Protein 3CO5 (pdb70)

Sequence (260 aa):
GNSAAIQENREVEAAAKRTSPVFLTGEAGSPFETVARYFHKNGTPWVSPARVEYLIDPELLQKAEGGVLYVGDIAQYSRNIQTGITFIIGKAERCRVRVIASCSYAAGSDSCEEKLAGLFSESVVRIPPLSNSAAIQENREVEAAAKRTSPVFLTGEAGSPFETVARYFHKNGTPWVSPARVEYLIDPELLQKAEGGVLYVGDIAQYSRNIQTGITFIIGKAERCRVRVIASCSYAAGSDSCEEKLAGLFSESVVRIPPL

Foldseek 3Di:
DDDPVVVVVVLLVVVLPDQAEDEAEEAPPPPQVVSVCVNFDPPADDFEDPDLCVLQCQVRLLRRQLGEYEDEACQPPDPNSLVSLLVNSVCNVVSNYGYYYYYHHHPDRDPVCVSVCSSDPDDDDDDDDDD/DDPVVVVVVLVVVVLVDQAEDEAEEAPPDPQVVSVCVNFDPPADDDEDPDLCVLQCQVRLQRRQLGEYEDEECQPPDPRSLVSLLVNRVCNVVSRYYYYYYYHHHPVNNPPVVSVCSSDPDDDDDDDDD

Organism: Neisseria gonorrhoeae (strain ATCC 700825 / FA 1090) (NCBI:txid242231)

CATH classification: 3.40.50.300

Secondary structure (DSSP, 8-state):
---HHHH--HHHHHHHT-SS-EEEEEETT--HHHHHGGG--TTS-EE--SSGGGGT---HHHHTTTSEEEEEE-TT--HHHHHHHHHHHHHHTTTT-EEEEEEEE-TTT--HHHHHHHHSSSEEEEE----/--HHHH--HHHHHHHT-SS-EEEEEETT--HHHHHHTTPPTTS-EE--SSGGGGT---HHHHTTTSEEEEEE-TT--HHHHHHHHHHHHHHTTTT-EEEEEEEE-TTT---HHHHHHHSSSEEEEEPP-

B-factor: mean 47.04, std 9.66, range [30.24, 91.3]

Radius of gyration: 19.2 Å; Cα contacts (8 Å, |Δi|>4): 446; chains: 2; bounding box: 39×46×51 Å

Solvent-accessible surface area: 14730 Å² total

Structure (mmCIF, N/CA/C/O backbone):
data_3CO5
#
_entry.id   3CO5
#
_cell.length_a   67.963
_cell.length_b   67.963
_cell.length_c   64.930
_cell.angle_alpha   90.000
_cell.angle_beta   90.000
_cell.angle_gamma   120.000
#
_symmetry.space_group_name_H-M   'P 32'
#
loop_
_entity.id
_entity.type
_entity.pdbx_description
1 polymer 'Putative two-component system transcriptional response regulator'
2 non-polymer BETA-MERCAPTOETHANOL
3 water water
#
loop_
_atom_site.group_PDB
_atom_site.id
_atom_site.type_symbol
_atom_site.label_atom_id
_atom_site.label_alt_id
_atom_site.label_comp_id
_atom_site.label_asym_id
_atom_site.label_entity_id
_atom_site.label_seq_id
_atom_site.pdbx_PDB_ins_code
_atom_site.Cartn_x
_atom_site.Cartn_y
_atom_site.Cartn_z
_atom_site.occupancy
_atom_site.B_iso_or_equiv
_atom_site.auth_seq_id
_atom_site.auth_comp_id
_atom_site.auth_asym_id
_atom_site.auth_atom_id
_atom_site.pdbx_PDB_model_num
ATOM 1 N N . GLY A 1 8 ? 19.500 -3.929 -23.695 1.00 64.85 137 GLY A N 1
ATOM 2 C CA . GLY A 1 8 ? 19.342 -3.101 -24.924 1.00 65.11 137 GLY A CA 1
ATOM 3 C C . GLY A 1 8 ? 18.916 -1.645 -24.729 1.00 65.22 137 GLY A C 1
ATOM 4 O O . GLY A 1 8 ? 19.698 -0.732 -25.010 1.00 65.31 137 GLY A O 1
ATOM 5 N N . ASN A 1 9 ? 17.703 -1.425 -24.208 1.00 65.29 138 ASN A N 1
ATOM 6 C CA . ASN A 1 9 ? 16.927 -0.202 -24.526 1.00 65.12 138 ASN A CA 1
ATOM 7 C C . ASN A 1 9 ? 16.100 0.522 -23.431 1.00 64.99 138 ASN A C 1
ATOM 8 O O . ASN A 1 9 ? 16.030 1.750 -23.449 1.00 64.92 138 ASN A O 1
ATOM 13 N N . SER A 1 10 ? 15.482 -0.213 -22.502 1.00 64.96 139 SER A N 1
ATOM 14 C CA . SER A 1 10 ? 14.358 0.319 -21.675 1.00 64.91 139 SER A CA 1
ATOM 15 C C . SER A 1 10 ? 14.740 1.356 -20.598 1.00 64.76 139 SER A C 1
ATOM 16 O O . SER A 1 10 ? 15.879 1.821 -20.554 1.00 64.64 139 SER A O 1
ATOM 19 N N . ALA A 1 11 ? 13.764 1.707 -19.750 1.00 64.60 140 ALA A N 1
ATOM 20 C CA . ALA A 1 11 ? 13.918 2.724 -18.695 1.00 64.57 140 ALA A CA 1
ATOM 21 C C . ALA A 1 11 ? 14.669 2.219 -17.462 1.00 64.62 140 ALA A C 1
ATOM 22 O O . ALA A 1 11 ? 15.316 2.992 -16.755 1.00 64.60 140 ALA A O 1
ATOM 24 N N . ALA A 1 12 ? 14.566 0.920 -17.201 1.00 64.68 141 ALA A N 1
ATOM 25 C CA . ALA A 1 12 ? 15.279 0.289 -16.093 1.00 64.37 141 ALA A CA 1
ATOM 26 C C . ALA A 1 12 ? 16.748 0.108 -16.457 1.00 64.34 141 ALA A C 1
ATOM 27 O O . ALA A 1 12 ? 17.624 0.197 -15.587 1.00 64.04 141 ALA A O 1
ATOM 29 N N . ILE A 1 13 ? 16.994 -0.171 -17.743 1.00 64.35 142 ILE A N 1
ATOM 30 C CA . ILE A 1 13 ? 18.338 -0.218 -18.317 1.00 64.41 142 ILE A CA 1
ATOM 31 C C . ILE A 1 13 ? 18.985 1.146 -18.240 1.00 64.48 142 ILE A C 1
ATOM 32 O O . ILE A 1 13 ? 20.092 1.256 -17.759 1.00 65.38 142 ILE A O 1
ATOM 37 N N . GLN A 1 14 ? 18.305 2.177 -18.731 1.00 64.58 143 GLN A N 1
ATOM 38 C CA . GLN A 1 14 ? 18.819 3.555 -18.663 1.00 64.50 143 GLN A CA 1
ATOM 39 C C . GLN A 1 14 ? 19.520 3.821 -17.334 1.00 64.43 143 GLN A C 1
ATOM 40 O O . GLN A 1 14 ? 20.657 4.282 -17.306 1.00 64.72 143 GLN A O 1
ATOM 46 N N . GLU A 1 15 ? 18.839 3.498 -16.239 1.00 64.32 144 GLU A N 1
ATOM 47 C CA . GLU A 1 15 ? 19.389 3.672 -14.895 1.00 63.86 144 GLU A CA 1
ATOM 48 C C . GLU A 1 15 ? 20.613 2.782 -14.755 1.00 63.44 144 GLU A C 1
ATOM 49 O O . GLU A 1 15 ? 21.709 3.271 -14.500 1.00 63.61 144 GLU A O 1
ATOM 63 N N . ASN A 1 17 ? 22.604 1.767 -16.850 1.00 62.15 146 ASN A N 1
ATOM 64 C CA . ASN A 1 17 ? 23.707 2.387 -17.574 1.00 62.00 146 ASN A CA 1
ATOM 65 C C . ASN A 1 17 ? 24.282 3.601 -16.866 1.00 61.73 146 ASN A C 1
ATOM 66 O O . ASN A 1 17 ? 25.466 3.864 -17.011 1.00 61.68 146 ASN A O 1
ATOM 71 N N . ARG A 1 18 ? 23.453 4.333 -16.117 1.00 61.65 147 ARG A N 1
ATOM 72 C CA . ARG A 1 18 ? 23.945 5.383 -15.186 1.00 61.68 147 ARG A CA 1
ATOM 73 C C . ARG A 1 18 ? 24.942 4.799 -14.165 1.00 61.20 147 ARG A C 1
ATOM 74 O O . ARG A 1 18 ? 26.009 5.365 -13.921 1.00 60.81 147 ARG A O 1
ATOM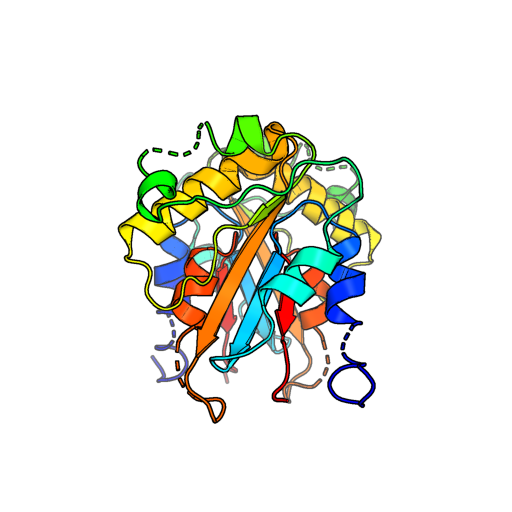 82 N N . GLU A 1 19 ? 24.588 3.631 -13.626 1.00 60.76 148 GLU A N 1
ATOM 83 C CA . GLU A 1 19 ? 25.378 2.935 -12.614 1.00 59.85 148 GLU A CA 1
ATOM 84 C C . GLU A 1 19 ? 26.691 2.410 -13.200 1.00 59.44 148 GLU A C 1
ATOM 85 O O . GLU A 1 19 ? 27.715 2.411 -12.502 1.00 59.48 148 GLU A O 1
ATOM 91 N N . VAL A 1 20 ? 26.635 1.989 -14.478 1.00 58.75 149 VAL A N 1
ATOM 92 C CA . VAL A 1 20 ? 27.797 1.567 -15.261 1.00 58.02 149 VAL A CA 1
ATOM 93 C C . VAL A 1 20 ? 28.761 2.721 -15.539 1.00 57.88 149 VAL A C 1
ATOM 94 O O . VAL A 1 20 ? 29.979 2.524 -15.399 1.00 58.09 149 VAL A O 1
ATOM 98 N N . GLU A 1 21 ? 28.240 3.898 -15.926 1.00 57.71 150 GLU A N 1
ATOM 99 C CA . GLU A 1 21 ? 29.062 5.101 -16.214 1.00 57.38 150 GLU A CA 1
ATOM 100 C C . GLU A 1 21 ? 29.782 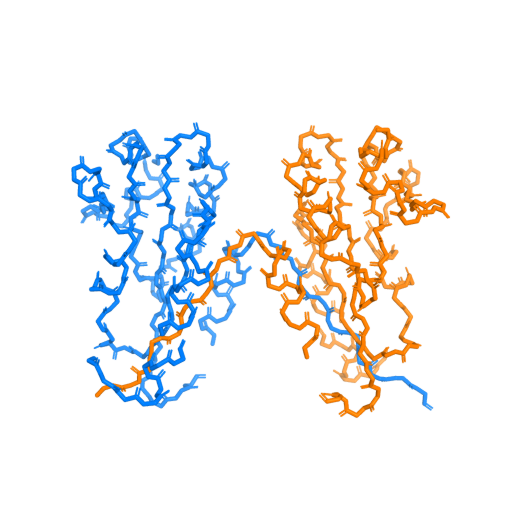5.666 -14.993 1.00 57.05 150 GLU A C 1
ATOM 101 O O . GLU A 1 21 ? 30.927 6.132 -15.094 1.00 57.28 150 GLU A O 1
ATOM 107 N N . ALA A 1 22 ? 29.082 5.687 -13.858 1.00 56.72 151 ALA A N 1
ATOM 108 C CA . ALA A 1 22 ? 29.670 6.120 -12.573 1.00 56.80 151 ALA A CA 1
ATOM 109 C C . ALA A 1 22 ? 30.793 5.172 -12.168 1.00 56.42 151 ALA A C 1
ATOM 110 O O . ALA A 1 22 ? 31.827 5.588 -11.631 1.00 57.33 151 ALA A O 1
ATOM 112 N N . ALA A 1 23 ? 30.590 3.895 -12.461 1.00 56.09 152 ALA A N 1
ATOM 113 C CA . ALA A 1 23 ? 31.562 2.864 -12.155 1.00 55.82 152 ALA A CA 1
ATOM 114 C C . ALA A 1 23 ? 32.751 2.915 -13.122 1.00 55.85 152 ALA A C 1
ATOM 115 O O . ALA A 1 23 ? 33.890 2.723 -12.727 1.00 56.24 152 ALA A O 1
ATOM 117 N N . ALA A 1 24 ? 32.510 3.221 -14.383 1.00 56.14 153 ALA A N 1
ATOM 118 C CA . ALA A 1 24 ? 33.598 3.233 -15.356 1.00 56.37 153 ALA A CA 1
ATOM 119 C C . ALA A 1 24 ? 34.721 4.196 -14.936 1.00 56.74 153 ALA A C 1
ATOM 120 O O . ALA A 1 24 ? 35.883 4.024 -15.326 1.00 56.97 153 ALA A O 1
ATOM 122 N N . LYS A 1 25 ? 34.357 5.193 -14.120 1.00 56.64 154 LYS A N 1
ATOM 123 C CA . LYS A 1 25 ? 35.247 6.290 -13.707 1.00 55.67 154 LYS A CA 1
ATOM 124 C C . LYS A 1 25 ? 36.233 5.923 -12.582 1.00 55.30 154 LYS A C 1
ATOM 125 O O . LYS A 1 25 ? 36.909 6.821 -12.060 1.00 56.34 154 LYS A O 1
ATOM 131 N N . ARG A 1 26 ? 36.335 4.646 -12.216 1.00 53.68 155 ARG A N 1
ATOM 132 C CA . ARG A 1 26 ? 37.051 4.255 -10.996 1.00 52.89 155 ARG A CA 1
ATOM 133 C C . ARG A 1 26 ? 37.962 3.035 -11.179 1.00 51.46 155 ARG A C 1
ATOM 134 O O . ARG A 1 26 ? 37.986 2.429 -12.230 1.00 51.05 155 ARG A O 1
ATOM 142 N N . THR A 1 27 ? 38.752 2.731 -10.148 1.00 50.56 156 THR A N 1
ATOM 143 C CA . THR A 1 27 ? 39.712 1.607 -10.147 1.00 48.99 156 THR A CA 1
ATOM 144 C C . THR A 1 27 ? 39.389 0.579 -9.055 1.00 47.61 156 THR A C 1
ATOM 145 O O . THR A 1 27 ? 40.015 -0.507 -8.958 1.00 47.56 156 THR A O 1
ATOM 149 N N . SER A 1 28 ? 38.410 0.934 -8.226 1.00 45.66 157 SER A N 1
ATOM 150 C CA . SER A 1 28 ? 37.955 0.081 -7.121 1.00 44.39 157 SER A CA 1
ATOM 151 C C . SER A 1 28 ? 37.038 -1.036 -7.677 1.00 41.68 157 SER A C 1
ATOM 152 O O . SER A 1 28 ? 36.619 -0.998 -8.843 1.00 40.69 157 SER A O 1
ATOM 155 N N . PRO A 1 29 ? 36.730 -2.041 -6.854 1.00 39.46 158 PRO A N 1
ATOM 156 C CA . PRO A 1 29 ? 35.859 -3.075 -7.358 1.00 39.16 158 PRO A CA 1
ATOM 157 C C . PRO A 1 29 ? 34.465 -2.618 -7.889 1.00 39.04 158 PRO A C 1
ATOM 158 O O . PRO A 1 29 ? 33.926 -1.603 -7.483 1.00 38.18 158 PRO A O 1
ATOM 162 N N . VAL A 1 30 ? 33.906 -3.428 -8.774 1.00 39.74 159 VAL A N 1
ATOM 163 C CA . VAL A 1 30 ? 32.567 -3.292 -9.281 1.00 39.51 159 VAL A CA 1
ATOM 164 C C . VAL A 1 30 ? 31.824 -4.586 -8.938 1.00 40.03 159 VAL A C 1
ATOM 165 O O . VAL A 1 30 ? 32.342 -5.687 -9.144 1.00 40.40 159 VAL A O 1
ATOM 169 N N . PHE A 1 31 ? 30.599 -4.422 -8.433 1.00 40.18 160 PHE A N 1
ATOM 170 C CA . PHE A 1 31 ? 29.759 -5.483 -7.965 1.00 39.99 160 PHE A CA 1
ATOM 171 C C . PHE A 1 31 ? 28.470 -5.450 -8.764 1.00 40.27 160 PHE A C 1
ATOM 172 O O . PHE A 1 31 ? 27.719 -4.486 -8.752 1.00 40.83 160 PHE A O 1
ATOM 180 N N . LEU A 1 32 ? 28.204 -6.523 -9.485 1.00 41.29 161 LEU A N 1
ATOM 181 C CA . LEU A 1 32 ? 27.012 -6.570 -10.282 1.00 41.23 161 LEU A CA 1
ATOM 182 C C . LEU A 1 32 ? 26.014 -7.402 -9.526 1.00 41.54 161 LEU A C 1
ATOM 183 O O . LEU A 1 32 ? 26.341 -8.454 -9.015 1.00 41.04 161 LEU A O 1
ATOM 188 N N . THR A 1 33 ? 24.795 -6.898 -9.417 1.00 42.32 162 THR A N 1
ATOM 189 C CA . THR A 1 33 ? 23.745 -7.649 -8.747 1.00 43.30 162 THR A CA 1
ATOM 190 C C . THR A 1 33 ? 22.502 -7.728 -9.658 1.00 42.91 162 THR A C 1
ATOM 191 O O . THR A 1 33 ? 22.321 -6.904 -10.550 1.00 42.46 162 THR A O 1
ATOM 195 N N . GLY A 1 34 ? 21.717 -8.790 -9.504 1.00 43.14 163 GLY A N 1
ATOM 196 C CA . GLY A 1 34 ? 20.612 -9.079 -10.405 1.00 42.64 163 GLY A CA 1
ATOM 197 C C . GLY A 1 34 ? 20.111 -10.497 -10.188 1.00 43.10 163 GLY A C 1
ATOM 198 O O . GLY A 1 34 ? 20.745 -11.295 -9.482 1.00 42.83 163 GLY A O 1
ATOM 199 N N . GLU A 1 35 ? 18.978 -10.828 -10.815 1.00 43.29 164 GLU A N 1
ATOM 200 C CA . GLU A 1 35 ? 18.346 -12.129 -10.605 1.00 43.32 164 GLU A CA 1
ATOM 201 C C . GLU A 1 35 ? 19.114 -13.196 -11.308 1.00 43.19 164 GLU A C 1
ATOM 202 O O . GLU A 1 35 ? 19.822 -12.910 -12.283 1.00 43.71 164 GLU A O 1
ATOM 208 N N . ALA A 1 36 ? 18.944 -14.434 -10.845 1.00 42.89 165 ALA A N 1
ATOM 209 C CA . ALA A 1 36 ? 19.537 -15.579 -11.514 1.00 42.80 165 ALA A CA 1
ATOM 210 C C . ALA A 1 36 ? 19.232 -15.494 -12.998 1.00 42.95 165 ALA A C 1
ATOM 211 O O . ALA A 1 36 ? 18.092 -15.242 -13.409 1.00 44.19 165 ALA A O 1
ATOM 213 N N . GLY A 1 37 ? 20.245 -15.699 -13.819 1.00 43.23 166 GLY A N 1
ATOM 214 C CA . GLY A 1 37 ? 20.056 -15.748 -15.271 1.00 42.97 166 GLY A CA 1
ATOM 215 C C . GLY A 1 37 ? 20.211 -14.394 -15.930 1.00 43.13 166 GLY A C 1
ATOM 216 O O . GLY A 1 37 ? 19.879 -14.259 -17.107 1.00 44.23 166 GLY A O 1
ATOM 217 N N . SER A 1 38 ? 20.696 -13.408 -15.167 1.00 42.56 167 SER A N 1
ATOM 218 C CA . SER A 1 38 ? 21.076 -12.093 -15.671 1.00 42.32 167 SER A CA 1
ATOM 219 C C . SER A 1 38 ? 22.347 -12.232 -16.537 1.00 43.68 167 SER A C 1
ATOM 220 O O . SER A 1 38 ? 23.200 -13.098 -16.261 1.00 44.23 167 SER A O 1
ATOM 223 N N . PRO A 1 39 ? 22.495 -11.389 -17.588 1.00 43.40 168 PRO A N 1
ATOM 224 C CA . PRO A 1 39 ? 23.718 -11.436 -18.376 1.00 43.05 168 PRO A CA 1
ATOM 225 C C . PRO A 1 39 ? 24.929 -10.798 -17.670 1.00 43.08 168 PRO A C 1
ATOM 226 O O . PRO A 1 39 ? 25.525 -9.871 -18.204 1.00 41.71 168 PRO A O 1
ATOM 230 N N . PHE A 1 40 ? 25.290 -11.336 -16.495 1.00 43.75 169 PHE A N 1
ATOM 231 C CA . PHE A 1 40 ? 26.355 -10.784 -15.632 1.00 44.27 169 PHE A CA 1
ATOM 232 C C . PHE A 1 40 ? 27.670 -10.518 -16.406 1.00 45.11 169 PHE A C 1
ATOM 233 O O . PHE A 1 40 ? 28.245 -9.458 -16.308 1.00 46.32 169 PHE A O 1
ATOM 241 N N . GLU A 1 41 ? 28.105 -11.482 -17.195 1.00 45.94 170 GLU A N 1
ATOM 242 C CA . GLU A 1 41 ? 29.357 -11.437 -17.957 1.00 45.71 170 GLU A CA 1
ATOM 243 C C . GLU A 1 41 ? 29.381 -10.367 -19.054 1.00 45.15 170 GLU A C 1
ATOM 244 O O . GLU A 1 41 ? 30.410 -9.752 -19.325 1.00 43.79 170 GLU A O 1
ATOM 250 N N . THR A 1 42 ? 28.252 -10.164 -19.731 1.00 44.51 171 THR A N 1
ATOM 251 C CA . THR A 1 42 ? 28.206 -9.146 -20.772 1.00 43.69 171 THR A CA 1
ATOM 252 C C . THR A 1 42 ? 28.291 -7.738 -20.134 1.00 43.13 171 THR A C 1
ATOM 253 O O . THR A 1 42 ? 28.962 -6.849 -20.655 1.00 42.04 171 THR A O 1
ATOM 257 N N . VAL A 1 43 ? 27.665 -7.552 -18.976 1.00 43.04 172 VAL A N 1
ATOM 258 C CA . VAL A 1 43 ? 27.740 -6.291 -18.278 1.00 43.60 172 VAL A CA 1
ATOM 259 C C . VAL A 1 43 ? 29.122 -6.056 -17.651 1.00 43.85 172 VAL A C 1
ATOM 260 O O . VAL A 1 43 ? 29.678 -4.964 -17.753 1.00 45.06 172 VAL A O 1
ATOM 264 N N . ALA A 1 44 ? 29.675 -7.070 -17.004 1.00 43.85 173 ALA A N 1
ATOM 265 C CA . ALA A 1 44 ? 31.043 -7.049 -16.514 1.00 43.61 173 ALA A CA 1
ATOM 266 C C . ALA A 1 44 ? 32.022 -6.643 -17.608 1.00 44.34 173 ALA A C 1
ATOM 267 O O . ALA A 1 44 ? 32.985 -5.890 -17.367 1.00 45.05 173 ALA A O 1
ATOM 269 N N . ARG A 1 45 ? 31.768 -7.114 -18.829 1.00 44.34 174 ARG A N 1
ATOM 270 C CA . ARG A 1 45 ? 32.615 -6.813 -19.969 1.00 44.29 174 ARG A CA 1
ATOM 271 C C . ARG A 1 45 ? 32.547 -5.396 -20.433 1.00 44.88 174 ARG A C 1
ATOM 272 O O . ARG A 1 45 ? 33.437 -4.974 -21.152 1.00 45.76 174 ARG A O 1
ATOM 280 N N . TYR A 1 46 ? 31.583 -4.620 -19.970 1.00 46.37 175 TYR A N 1
ATOM 281 C CA . TYR A 1 46 ? 31.576 -3.172 -20.284 1.00 47.75 175 TYR A CA 1
ATOM 282 C C . TYR A 1 46 ? 32.782 -2.444 -19.719 1.00 47.95 175 TYR A C 1
ATOM 283 O O . TYR A 1 46 ? 33.101 -1.378 -20.195 1.00 48.19 175 TYR A O 1
ATOM 292 N N . PHE A 1 47 ? 33.397 -3.015 -18.683 1.00 48.73 176 PHE A N 1
ATOM 293 C CA . PHE A 1 47 ? 34.620 -2.508 -18.039 1.00 48.57 176 PHE A CA 1
ATOM 294 C C . PHE A 1 47 ? 35.902 -3.061 -18.628 1.00 49.49 176 PHE A C 1
ATOM 295 O O . PHE A 1 47 ? 36.968 -2.693 -18.179 1.00 49.56 176 PHE A O 1
ATOM 303 N N . HIS A 1 48 ? 35.801 -3.924 -19.639 1.00 51.14 177 HIS A N 1
ATOM 304 C CA . HIS A 1 48 ? 36.966 -4.412 -20.331 1.00 52.04 177 HIS A CA 1
ATOM 305 C C . HIS A 1 48 ? 37.419 -3.463 -21.413 1.00 53.66 177 HIS A C 1
ATOM 306 O O . HIS A 1 48 ? 36.680 -3.154 -22.362 1.00 53.89 177 HIS A O 1
ATOM 313 N N . LYS A 1 49 ? 38.671 -3.054 -21.307 1.00 55.09 178 LYS A N 1
ATOM 314 C CA . LYS A 1 49 ? 39.301 -2.283 -22.355 1.00 56.43 178 LYS A CA 1
ATOM 315 C C . LYS A 1 49 ? 40.163 -3.206 -23.211 1.00 55.32 178 LYS A C 1
ATOM 316 O O . LYS A 1 49 ? 41.044 -3.919 -22.718 1.00 55.30 178 LYS A O 1
ATOM 322 N N . ASN A 1 50 ? 39.840 -3.202 -24.497 1.00 54.58 179 ASN A N 1
ATOM 323 C CA . ASN A 1 50 ? 40.619 -3.833 -25.562 1.00 53.80 179 ASN A CA 1
ATOM 324 C C . ASN A 1 50 ? 42.113 -3.963 -25.378 1.00 51.50 179 ASN A C 1
ATOM 325 O O . ASN A 1 50 ? 42.810 -2.991 -25.115 1.00 50.92 179 ASN A O 1
ATOM 330 N N . GLY A 1 51 ? 42.595 -5.179 -25.587 1.00 49.63 180 GLY A N 1
ATOM 331 C CA . GLY A 1 51 ? 44.007 -5.450 -25.477 1.00 47.90 180 GLY A CA 1
ATOM 332 C C . GLY A 1 51 ? 44.504 -5.659 -24.055 1.00 47.13 180 GLY A C 1
ATOM 333 O O . GLY A 1 51 ? 45.637 -6.061 -23.889 1.00 48.09 180 GLY A O 1
ATOM 334 N N . THR A 1 52 ? 43.686 -5.397 -23.027 1.00 45.65 181 THR A N 1
ATOM 335 C CA . THR A 1 52 ? 44.063 -5.723 -21.635 1.00 43.37 181 THR A CA 1
ATOM 336 C C . THR A 1 52 ? 43.560 -7.106 -21.242 1.00 42.62 181 THR A C 1
ATOM 337 O O . THR A 1 52 ? 42.613 -7.652 -21.871 1.00 41.30 181 THR A O 1
ATOM 341 N N . PRO A 1 53 ? 44.200 -7.695 -20.199 1.00 41.89 182 PRO A N 1
ATOM 342 C CA . PRO A 1 53 ? 43.733 -8.980 -19.697 1.00 41.11 182 PRO A CA 1
ATOM 343 C C . PRO A 1 53 ? 42.296 -8.966 -19.200 1.00 40.14 182 PRO A C 1
ATOM 344 O O . PRO A 1 53 ? 41.824 -8.023 -18.566 1.00 38.10 182 PRO A O 1
ATOM 348 N N . TRP A 1 54 ? 41.606 -10.020 -19.569 1.00 40.74 183 TRP A N 1
ATOM 349 C CA . TRP A 1 54 ? 40.322 -10.362 -19.005 1.00 41.53 183 TRP A CA 1
ATOM 350 C C . TRP A 1 54 ? 40.519 -11.738 -18.382 1.00 41.29 183 TRP A C 1
ATOM 351 O O . TRP A 1 54 ? 40.522 -12.722 -19.101 1.00 41.13 183 TRP A O 1
ATOM 362 N N . VAL A 1 55 ? 40.719 -11.801 -17.064 1.00 40.92 184 VAL A N 1
ATOM 363 C CA . VAL A 1 55 ? 41.055 -13.074 -16.408 1.00 40.44 184 VAL A CA 1
ATOM 364 C C . VAL A 1 55 ? 39.922 -13.536 -15.514 1.00 40.01 184 VAL A C 1
ATOM 365 O O . VAL A 1 55 ? 39.293 -12.758 -14.800 1.00 38.79 184 VAL A O 1
ATOM 369 N N . SER A 1 56 ? 39.634 -14.813 -15.601 1.00 40.88 185 SER A N 1
ATOM 370 C CA . SER A 1 56 ? 38.596 -15.425 -14.775 1.00 42.40 185 SER A CA 1
ATOM 371 C C . SER A 1 56 ? 39.103 -16.800 -14.316 1.00 42.81 185 SER A C 1
ATOM 372 O O . SER A 1 56 ? 39.586 -17.589 -15.136 1.00 43.44 185 SER A O 1
ATOM 375 N N . PRO A 1 57 ? 39.032 -17.089 -13.005 1.00 43.48 186 PRO A N 1
ATOM 376 C CA . PRO A 1 57 ? 39.534 -18.367 -12.558 1.00 43.12 186 PRO A CA 1
ATOM 377 C C . PRO A 1 57 ? 38.764 -19.555 -13.201 1.00 43.72 186 PRO A C 1
ATOM 378 O O . PRO A 1 57 ? 37.526 -19.567 -13.159 1.00 43.45 186 PRO A O 1
ATOM 382 N N . ALA A 1 58 ? 39.484 -20.524 -13.796 1.00 43.10 187 ALA A N 1
ATOM 383 C CA . ALA A 1 58 ? 38.821 -21.706 -14.400 1.00 43.16 187 ALA A CA 1
ATOM 384 C C . ALA A 1 58 ? 38.173 -22.548 -13.324 1.00 43.38 187 ALA A C 1
ATOM 385 O O . ALA A 1 58 ? 37.202 -23.251 -13.584 1.00 43.71 187 ALA A O 1
ATOM 387 N N . ARG A 1 59 ? 38.715 -22.448 -12.109 1.00 43.60 188 ARG A N 1
ATOM 388 C CA . ARG A 1 59 ? 38.199 -23.146 -10.922 1.00 43.15 188 ARG A CA 1
ATOM 389 C C . ARG A 1 59 ? 38.004 -22.160 -9.765 1.00 41.99 188 ARG A C 1
ATOM 390 O O . ARG A 1 59 ? 38.849 -21.304 -9.548 1.00 41.96 188 ARG A O 1
ATOM 398 N N . VAL A 1 60 ? 36.910 -22.304 -9.021 1.00 41.14 189 VAL A N 1
ATOM 399 C CA . VAL A 1 60 ? 36.609 -21.406 -7.891 1.00 41.18 189 VAL A CA 1
ATOM 400 C C . VAL A 1 60 ? 37.694 -21.403 -6.811 1.00 40.06 189 VAL A C 1
ATOM 401 O O . VAL A 1 60 ? 38.008 -20.359 -6.268 1.00 39.52 189 VAL A O 1
ATOM 405 N N . GLU A 1 61 ? 38.286 -22.566 -6.550 1.00 40.17 190 GLU A N 1
ATOM 406 C CA . GLU A 1 61 ? 39.305 -22.716 -5.526 1.00 40.51 190 GLU A CA 1
ATOM 407 C C . GLU A 1 61 ? 40.578 -21.967 -5.878 1.00 39.70 190 GLU A C 1
ATOM 408 O O . GLU A 1 61 ? 41.370 -21.706 -5.019 1.00 39.07 190 GLU A O 1
ATOM 414 N N . TYR A 1 62 ? 40.798 -21.638 -7.146 1.00 39.35 191 TYR A N 1
ATOM 415 C CA . TYR A 1 62 ? 41.947 -20.799 -7.500 1.00 38.57 191 TYR A CA 1
ATOM 416 C C . TYR A 1 62 ? 41.962 -19.472 -6.756 1.00 37.26 191 TYR A C 1
ATOM 417 O O . TYR A 1 62 ? 43.005 -18.899 -6.522 1.00 36.12 191 TYR A O 1
ATOM 426 N N . LEU A 1 63 ? 40.790 -19.006 -6.359 1.00 37.66 192 LEU A N 1
ATOM 427 C CA . LEU A 1 63 ? 40.661 -17.741 -5.642 1.00 37.39 192 LEU A CA 1
ATOM 428 C C . LEU A 1 63 ? 41.349 -17.747 -4.276 1.00 37.10 192 LEU A C 1
ATOM 429 O O . LEU A 1 63 ? 41.816 -16.690 -3.816 1.00 37.14 192 LEU A O 1
ATOM 434 N N . ILE A 1 64 ? 41.403 -18.913 -3.616 1.00 36.78 193 ILE A N 1
ATOM 435 C CA . ILE A 1 64 ? 42.152 -19.020 -2.352 1.00 37.37 193 ILE A CA 1
ATOM 436 C C . ILE A 1 64 ? 43.518 -19.641 -2.597 1.00 36.96 193 ILE A C 1
ATOM 437 O O . ILE A 1 64 ? 44.477 -19.301 -1.917 1.00 35.97 193 ILE A O 1
ATOM 442 N N . ASP A 1 65 ? 43.627 -20.493 -3.617 1.00 37.21 194 ASP A N 1
ATOM 443 C CA . ASP A 1 65 ? 44.872 -21.263 -3.859 1.00 37.64 194 ASP A CA 1
ATOM 444 C C . ASP A 1 65 ? 45.980 -20.487 -4.560 1.00 37.65 194 ASP A C 1
ATOM 445 O O . ASP A 1 65 ? 47.146 -20.740 -4.325 1.00 36.40 194 ASP A O 1
ATOM 458 N N . PRO A 1 67 ? 45.930 -16.685 -5.525 1.00 37.47 196 PRO A N 1
ATOM 459 C CA . PRO A 1 67 ? 45.534 -15.281 -5.703 1.00 37.78 196 PRO A CA 1
ATOM 460 C C . PRO A 1 67 ? 46.548 -14.389 -6.412 1.00 37.15 196 PRO A C 1
ATOM 461 O O . PRO A 1 67 ? 46.146 -13.543 -7.189 1.00 37.68 196 PRO A O 1
ATOM 473 N N . GLU A 1 69 ? 48.988 -15.490 -8.573 1.00 39.16 198 GLU A N 1
ATOM 474 C CA . GLU A 1 69 ? 48.986 -15.874 -9.978 1.00 40.95 198 GLU A CA 1
ATOM 475 C C . GLU A 1 69 ? 47.857 -15.223 -10.803 1.00 39.34 198 GLU A C 1
ATOM 476 O O . GLU A 1 69 ? 48.065 -14.803 -11.900 1.00 39.09 198 GLU A O 1
ATOM 482 N N . LEU A 1 70 ? 46.653 -15.210 -10.290 1.00 39.07 199 LEU A N 1
ATOM 483 C CA . LEU A 1 70 ? 45.538 -14.593 -10.992 1.00 39.50 199 LEU A CA 1
ATOM 484 C C . LEU A 1 70 ? 45.720 -13.089 -11.152 1.00 39.68 199 LEU A C 1
ATOM 485 O O . LEU A 1 70 ? 45.344 -12.540 -12.186 1.00 39.91 199 LEU A O 1
ATOM 490 N N . LEU A 1 71 ? 46.248 -12.435 -10.113 1.00 39.85 200 LEU A N 1
ATOM 491 C CA . LEU A 1 71 ? 46.523 -10.982 -10.119 1.00 39.75 200 LEU A CA 1
ATOM 492 C C . LEU A 1 71 ? 47.628 -10.635 -11.152 1.00 39.16 200 LEU A C 1
ATOM 493 O O . LEU A 1 71 ? 47.545 -9.658 -11.866 1.00 38.28 200 LEU A O 1
ATOM 498 N N . GLN A 1 72 ? 48.628 -11.492 -11.241 1.00 39.97 201 GLN A N 1
ATOM 499 C CA . GLN A 1 72 ? 49.698 -11.372 -12.224 1.00 40.93 201 GLN A CA 1
ATOM 500 C C . GLN A 1 72 ? 49.135 -11.479 -13.647 1.00 41.16 201 GLN A C 1
ATOM 501 O O . GLN A 1 72 ? 49.347 -10.562 -14.457 1.00 40.58 201 GLN A O 1
ATOM 507 N N . LYS A 1 73 ? 48.403 -12.568 -13.936 1.00 41.54 202 LYS A N 1
ATOM 508 C CA . LYS A 1 73 ? 47.706 -12.745 -15.228 1.00 42.13 202 LYS A CA 1
ATOM 509 C C . LYS A 1 73 ? 46.849 -11.544 -15.617 1.00 41.33 202 LYS A C 1
ATOM 510 O O . LYS A 1 73 ? 46.830 -11.130 -16.767 1.00 41.27 202 LYS A O 1
ATOM 516 N N . ALA A 1 74 ? 46.157 -10.979 -14.646 1.00 41.38 203 ALA A N 1
ATOM 517 C CA . ALA A 1 74 ? 45.185 -9.930 -14.889 1.00 41.71 203 ALA A CA 1
ATOM 518 C C . ALA A 1 74 ? 45.763 -8.496 -14.955 1.00 42.10 203 ALA A C 1
ATOM 519 O O . ALA A 1 74 ? 44.954 -7.548 -15.102 1.00 41.91 203 ALA A O 1
ATOM 521 N N . GLU A 1 75 ? 47.104 -8.333 -14.829 1.00 42.54 204 GLU A N 1
ATOM 522 C CA . GLU A 1 75 ? 47.759 -6.993 -14.656 1.00 42.69 204 GLU A CA 1
ATOM 523 C C . GLU A 1 75 ? 47.373 -5.989 -15.726 1.00 42.09 204 GLU A C 1
ATOM 524 O O . GLU A 1 75 ? 47.465 -6.287 -16.893 1.00 42.67 204 GLU A O 1
ATOM 530 N N . GLY A 1 76 ? 46.964 -4.796 -15.336 1.00 41.45 205 GLY A N 1
ATOM 531 C CA . GLY A 1 76 ? 46.432 -3.850 -16.293 1.00 41.52 205 GLY A CA 1
ATOM 532 C C . GLY A 1 76 ? 45.035 -4.162 -16.830 1.00 42.27 205 GLY A C 1
ATOM 533 O O . GLY A 1 76 ? 44.479 -3.379 -17.628 1.00 43.56 205 GLY A O 1
ATOM 534 N N . GLY A 1 77 ? 44.438 -5.272 -16.393 1.00 41.89 206 GLY A N 1
ATOM 535 C CA . GLY A 1 77 ? 43.133 -5.694 -16.891 1.00 41.21 206 GLY A CA 1
ATOM 536 C C . GLY A 1 77 ? 42.181 -5.946 -15.744 1.00 40.98 206 GLY A C 1
ATOM 537 O O . GLY A 1 77 ? 42.218 -5.226 -14.719 1.00 40.17 206 GLY A O 1
ATOM 538 N N . VAL A 1 78 ? 41.295 -6.931 -15.943 1.00 39.96 207 VAL A N 1
ATOM 539 C CA . VAL A 1 78 ? 40.304 -7.286 -14.948 1.00 39.28 207 VAL A CA 1
ATOM 540 C C . VAL A 1 78 ? 40.369 -8.737 -14.571 1.00 38.27 207 VAL A C 1
ATOM 541 O O . VAL A 1 78 ? 40.587 -9.628 -15.389 1.00 39.11 207 VAL A O 1
ATOM 545 N N . LEU A 1 79 ? 40.241 -8.948 -13.277 1.00 37.42 208 LEU A N 1
ATOM 546 C CA . LEU A 1 79 ? 39.944 -10.227 -12.731 1.00 37.07 208 LEU A CA 1
ATOM 547 C C . LEU A 1 79 ? 38.454 -10.196 -12.424 1.00 37.61 208 LEU A C 1
ATOM 548 O O . LEU A 1 79 ? 37.985 -9.445 -11.549 1.00 36.64 208 LEU A O 1
ATOM 553 N N . TYR A 1 80 ? 37.716 -10.991 -13.203 1.00 38.74 209 TYR A N 1
ATOM 554 C CA . TYR A 1 80 ? 36.322 -11.278 -12.954 1.00 38.39 209 TYR A CA 1
ATOM 555 C C . TYR A 1 80 ? 36.221 -12.538 -12.100 1.00 38.55 209 TYR A C 1
ATOM 556 O O . TYR A 1 80 ? 36.478 -13.651 -12.576 1.00 39.24 209 TYR A O 1
ATOM 565 N N . VAL A 1 81 ? 35.803 -12.362 -10.839 1.00 38.83 210 VAL A N 1
ATOM 566 C CA . VAL A 1 81 ? 35.780 -13.476 -9.878 1.00 38.22 210 VAL A CA 1
ATOM 567 C C . VAL A 1 81 ? 34.558 -14.355 -9.930 1.00 38.88 210 VAL A C 1
ATOM 568 O O . VAL A 1 81 ? 34.516 -15.390 -9.253 1.00 40.36 210 VAL A O 1
ATOM 572 N N . GLY A 1 82 ? 33.567 -13.979 -10.737 1.00 38.77 211 GLY A N 1
ATOM 573 C CA . GLY A 1 82 ? 32.346 -14.760 -10.831 1.00 37.82 211 GLY A CA 1
ATOM 574 C C . GLY A 1 82 ? 31.219 -14.305 -9.887 1.00 37.97 211 GLY A C 1
ATOM 575 O O . GLY A 1 82 ? 31.293 -13.252 -9.206 1.00 36.31 211 GLY A O 1
ATOM 576 N N . ASP A 1 83 ? 30.199 -15.158 -9.879 1.00 37.51 212 ASP A N 1
ATOM 577 C CA . ASP A 1 83 ? 28.972 -15.008 -9.151 1.00 37.87 212 ASP A CA 1
ATOM 578 C C . ASP A 1 83 ? 29.222 -15.624 -7.810 1.00 38.20 212 ASP A C 1
ATOM 579 O O . ASP A 1 83 ? 29.488 -16.799 -7.697 1.00 37.71 212 ASP A O 1
ATOM 584 N N . ILE A 1 84 ? 29.161 -14.789 -6.779 1.00 40.37 213 ILE A N 1
ATOM 585 C CA . ILE A 1 84 ? 29.424 -15.223 -5.419 1.00 40.87 213 ILE A CA 1
ATOM 586 C C . ILE A 1 84 ? 28.222 -15.848 -4.701 1.00 41.36 213 ILE A C 1
ATOM 587 O O . ILE A 1 84 ? 28.354 -16.200 -3.541 1.00 42.23 213 ILE A O 1
ATOM 592 N N . ALA A 1 85 ? 27.087 -16.043 -5.373 1.00 41.39 214 ALA A N 1
ATOM 593 C CA . ALA A 1 85 ? 25.860 -16.415 -4.657 1.00 41.64 214 ALA A CA 1
ATOM 594 C C . ALA A 1 85 ? 26.029 -17.711 -3.885 1.00 43.01 214 ALA A C 1
ATOM 595 O O . ALA A 1 85 ? 25.500 -17.855 -2.788 1.00 42.89 214 ALA A O 1
ATOM 597 N N . GLN A 1 86 ? 26.761 -18.660 -4.452 1.00 44.67 215 GLN A N 1
ATOM 598 C CA . GLN A 1 86 ? 27.032 -19.917 -3.773 1.00 46.47 215 GLN A CA 1
ATOM 599 C C . GLN A 1 86 ? 28.535 -20.087 -3.522 1.00 45.58 215 GLN A C 1
ATOM 600 O O . GLN A 1 86 ? 29.066 -21.185 -3.646 1.00 46.55 215 GLN A O 1
ATOM 606 N N . TYR A 1 87 ? 29.247 -19.024 -3.185 1.00 44.86 216 TYR A N 1
ATOM 607 C CA . TYR A 1 87 ? 30.622 -19.226 -2.741 1.00 44.39 216 TYR A CA 1
ATOM 608 C C . TYR A 1 87 ? 30.654 -19.338 -1.194 1.00 44.57 216 TYR A C 1
ATOM 609 O O . TYR A 1 87 ? 29.942 -18.601 -0.469 1.00 43.84 216 TYR A O 1
ATOM 618 N N . SER A 1 88 ? 31.484 -20.260 -0.705 1.00 44.69 217 SER A N 1
ATOM 619 C CA . SER A 1 88 ? 31.703 -20.421 0.733 1.00 45.17 217 SER A CA 1
ATOM 620 C C . SER A 1 88 ? 32.382 -19.208 1.353 1.00 45.32 217 SER A C 1
ATOM 621 O O . SER A 1 88 ? 32.973 -18.364 0.664 1.00 45.89 217 SER A O 1
ATOM 624 N N . ARG A 1 89 ? 32.300 -19.144 2.672 1.00 45.82 218 ARG A N 1
ATOM 625 C CA . ARG A 1 89 ? 32.869 -18.056 3.477 1.00 45.85 218 ARG A CA 1
ATOM 626 C C . ARG A 1 89 ? 34.372 -17.859 3.236 1.00 44.85 218 ARG A C 1
ATOM 627 O O . ARG A 1 89 ? 34.876 -16.750 3.226 1.00 45.06 218 ARG A O 1
ATOM 635 N N . ASN A 1 90 ? 35.070 -18.983 3.157 1.00 44.34 219 ASN A N 1
ATOM 636 C CA . ASN A 1 90 ? 36.464 -19.087 2.734 1.00 43.49 219 ASN A CA 1
ATOM 637 C C . ASN A 1 90 ? 36.784 -18.387 1.406 1.00 42.51 219 ASN A C 1
ATOM 638 O O . ASN A 1 90 ? 37.667 -17.545 1.354 1.00 42.04 219 ASN A O 1
ATOM 643 N N . ILE A 1 91 ? 36.070 -18.753 0.348 1.00 41.10 220 ILE A N 1
ATOM 644 C CA . ILE A 1 91 ? 36.264 -18.137 -0.960 1.00 41.27 220 ILE A CA 1
ATOM 645 C C . ILE A 1 91 ? 35.990 -16.667 -0.833 1.00 40.22 220 ILE A C 1
ATOM 646 O O . ILE A 1 91 ? 36.808 -15.878 -1.255 1.00 40.39 220 ILE A O 1
ATOM 651 N N . GLN A 1 92 ? 34.864 -16.296 -0.222 1.00 39.82 221 GLN A N 1
ATOM 652 C CA . GLN A 1 92 ? 34.548 -14.873 -0.026 1.00 39.89 221 GLN A CA 1
ATOM 653 C C . GLN A 1 92 ? 35.696 -14.082 0.624 1.00 39.15 221 GLN A C 1
ATOM 654 O O . GLN A 1 92 ? 36.022 -12.972 0.172 1.00 38.58 221 GLN A O 1
ATOM 660 N N . THR A 1 93 ? 36.275 -14.652 1.690 1.00 38.02 222 THR A N 1
ATOM 661 C CA . THR A 1 93 ? 37.511 -14.120 2.340 1.00 37.40 222 THR A CA 1
ATOM 662 C C . THR A 1 93 ? 38.743 -14.132 1.390 1.00 36.06 222 THR A C 1
ATOM 663 O O . THR A 1 93 ? 39.611 -13.283 1.500 1.00 35.76 222 THR A O 1
ATOM 667 N N . GLY A 1 94 ? 38.818 -15.099 0.469 1.00 35.32 223 GLY A N 1
ATOM 668 C CA . GLY A 1 94 ? 39.841 -15.099 -0.575 1.00 34.78 223 GLY A CA 1
ATOM 669 C C . GLY A 1 94 ? 39.710 -13.872 -1.477 1.00 33.53 223 GLY A C 1
ATOM 670 O O . GLY A 1 94 ? 40.706 -13.203 -1.777 1.00 32.31 223 GLY A O 1
ATOM 671 N N . ILE A 1 95 ? 38.479 -13.576 -1.888 1.00 33.68 224 ILE A N 1
ATOM 672 C CA . ILE A 1 95 ? 38.161 -12.391 -2.732 1.00 34.36 224 ILE A CA 1
ATOM 673 C C . ILE A 1 95 ? 38.555 -11.084 -2.020 1.00 34.81 224 ILE A C 1
ATOM 674 O O . ILE A 1 95 ? 39.244 -10.217 -2.580 1.00 35.08 224 ILE A O 1
ATOM 679 N N . THR A 1 96 ? 38.180 -10.971 -0.753 1.00 34.37 225 THR A N 1
ATOM 680 C CA . THR A 1 96 ? 38.664 -9.871 0.068 1.00 34.36 225 THR A CA 1
ATOM 681 C C . THR A 1 96 ? 40.187 -9.693 0.091 1.00 33.74 225 THR A C 1
ATOM 682 O O . THR A 1 96 ? 40.652 -8.590 0.076 1.00 33.87 225 THR A O 1
ATOM 686 N N . PHE A 1 97 ? 40.955 -10.783 0.203 1.00 33.45 226 PHE A N 1
ATOM 687 C CA . PHE A 1 97 ? 42.430 -10.722 0.108 1.00 33.22 226 PHE A CA 1
ATOM 688 C C . PHE A 1 97 ? 42.875 -10.216 -1.263 1.00 32.50 226 PHE A C 1
ATOM 689 O O . PHE A 1 97 ? 43.760 -9.410 -1.377 1.00 34.26 226 PHE A O 1
ATOM 697 N N . ILE A 1 98 ? 42.211 -10.664 -2.303 1.00 32.89 227 ILE A N 1
ATOM 698 C CA . ILE A 1 98 ? 42.505 -10.261 -3.658 1.00 32.60 227 ILE A CA 1
ATOM 699 C C . ILE A 1 98 ? 42.154 -8.803 -3.860 1.00 33.39 227 ILE A C 1
ATOM 700 O O . ILE A 1 98 ? 42.931 -8.068 -4.457 1.00 33.93 227 ILE A O 1
ATOM 705 N N . ILE A 1 99 ? 40.976 -8.385 -3.377 1.00 33.53 228 ILE A N 1
ATOM 706 C CA . ILE A 1 99 ? 40.536 -6.980 -3.454 1.00 33.25 228 ILE A CA 1
ATOM 707 C C . ILE A 1 99 ? 41.605 -6.065 -2.854 1.00 34.02 228 ILE A C 1
ATOM 708 O O . ILE A 1 99 ? 42.033 -5.108 -3.512 1.00 34.35 228 ILE A O 1
ATOM 713 N N . GLY A 1 100 ? 42.059 -6.374 -1.650 1.00 33.64 229 GLY A N 1
ATOM 714 C CA . GLY A 1 100 ? 43.106 -5.589 -0.986 1.00 33.62 229 GLY A CA 1
ATOM 715 C C . GLY A 1 100 ? 44.484 -5.455 -1.656 1.00 33.89 229 GLY A C 1
ATOM 716 O O . GLY A 1 100 ? 45.282 -4.593 -1.249 1.00 32.74 229 GLY A O 1
ATOM 717 N N . LYS A 1 101 ? 44.764 -6.287 -2.658 1.00 34.27 230 LYS A N 1
ATOM 718 C CA . LYS A 1 101 ? 46.023 -6.247 -3.418 1.00 35.72 230 LYS A CA 1
ATOM 719 C C . LYS A 1 101 ? 45.840 -5.792 -4.864 1.00 35.95 230 LYS A C 1
ATOM 720 O O . LYS A 1 101 ? 46.783 -5.428 -5.511 1.00 36.72 230 LYS A O 1
ATOM 726 N N . ALA A 1 102 ? 44.627 -5.792 -5.369 1.00 37.81 231 ALA A N 1
ATOM 727 C CA . ALA A 1 102 ? 44.397 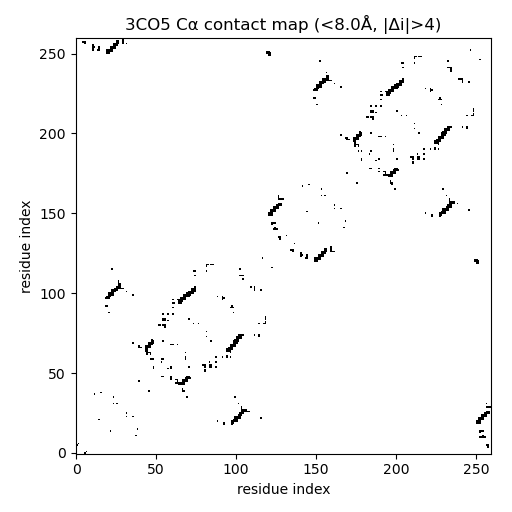-5.592 -6.804 1.00 39.13 231 ALA A CA 1
ATOM 728 C C . ALA A 1 102 ? 44.895 -4.228 -7.323 1.00 40.38 231 ALA A C 1
ATOM 729 O O . ALA A 1 102 ? 45.495 -4.130 -8.396 1.00 39.25 231 ALA A O 1
ATOM 731 N N . GLU A 1 103 ? 44.640 -3.178 -6.545 1.00 43.02 232 GLU A N 1
ATOM 732 C CA . GLU A 1 103 ? 45.065 -1.832 -6.901 1.00 44.26 232 GLU A CA 1
ATOM 733 C C . GLU A 1 103 ? 46.559 -1.776 -7.190 1.00 45.05 232 GLU A C 1
ATOM 734 O O . GLU A 1 103 ? 46.967 -1.344 -8.260 1.00 45.13 232 GLU A O 1
ATOM 740 N N . ARG A 1 104 ? 47.375 -2.242 -6.254 1.00 45.86 233 ARG A N 1
ATOM 741 C CA . ARG A 1 104 ? 48.821 -2.161 -6.408 1.00 46.79 233 ARG A CA 1
ATOM 742 C C . ARG A 1 104 ? 49.323 -2.988 -7.578 1.00 46.95 233 ARG A C 1
ATOM 743 O O . ARG A 1 104 ? 50.379 -2.702 -8.134 1.00 48.28 233 ARG A O 1
ATOM 751 N N . CYS A 1 105 ? 48.582 -4.025 -7.926 1.00 47.25 234 CYS A N 1
ATOM 752 C CA . CYS A 1 105 ? 48.847 -4.871 -9.104 1.00 47.32 234 CYS A CA 1
ATOM 753 C C . CYS A 1 105 ? 48.193 -4.419 -10.392 1.00 47.40 234 CYS A C 1
ATOM 754 O O . CYS A 1 105 ? 48.261 -5.130 -11.391 1.00 48.91 234 CYS A O 1
ATOM 757 N N . ARG A 1 106 ? 47.538 -3.264 -10.351 1.00 47.47 235 ARG A N 1
ATOM 758 C CA . ARG A 1 106 ? 46.849 -2.643 -11.516 1.00 47.45 235 ARG A CA 1
ATOM 759 C C . ARG A 1 106 ? 45.830 -3.552 -12.184 1.00 46.90 235 ARG A C 1
ATOM 760 O O . ARG A 1 106 ? 45.776 -3.672 -13.402 1.00 47.11 235 ARG A O 1
ATOM 768 N N . VAL A 1 107 ? 45.032 -4.190 -11.325 1.00 46.39 236 VAL A N 1
ATOM 769 C CA . VAL A 1 107 ? 43.999 -5.154 -11.693 1.00 45.06 236 VAL A CA 1
ATOM 770 C C . VAL A 1 107 ? 42.744 -4.531 -11.159 1.00 43.74 236 VAL A C 1
ATOM 771 O O . VAL A 1 107 ? 42.772 -3.909 -10.104 1.00 43.31 236 VAL A O 1
ATOM 775 N N . ARG A 1 108 ? 41.664 -4.633 -11.910 1.00 42.48 237 ARG A N 1
ATOM 776 C CA . ARG A 1 108 ? 40.369 -4.177 -11.436 1.00 40.88 237 ARG A CA 1
ATOM 777 C C . ARG A 1 108 ? 39.516 -5.386 -11.134 1.00 39.47 237 ARG A C 1
ATOM 778 O O . ARG A 1 108 ? 39.383 -6.243 -11.985 1.00 39.29 237 ARG A O 1
ATOM 786 N N . VAL A 1 109 ? 38.965 -5.466 -9.927 1.00 38.92 238 VAL A N 1
ATOM 787 C CA . VAL A 1 109 ? 38.182 -6.629 -9.495 1.00 38.45 238 VAL A CA 1
ATOM 788 C C . VAL A 1 109 ? 36.716 -6.413 -9.785 1.00 38.38 238 VAL A C 1
ATOM 789 O O . VAL A 1 109 ? 36.176 -5.386 -9.451 1.00 37.07 238 VAL A O 1
ATOM 793 N N . ILE A 1 110 ? 36.100 -7.396 -10.454 1.00 38.61 239 ILE A N 1
ATOM 794 C CA . ILE A 1 110 ? 34.677 -7.429 -10.668 1.00 38.71 239 ILE A CA 1
ATOM 795 C C . ILE A 1 110 ? 34.091 -8.740 -10.101 1.00 39.74 239 ILE A C 1
ATOM 796 O O . ILE A 1 110 ? 34.620 -9.831 -10.343 1.00 39.67 239 ILE A O 1
ATOM 801 N N . ALA A 1 111 ? 32.993 -8.595 -9.340 1.00 40.12 240 ALA A N 1
ATOM 802 C CA . ALA A 1 111 ? 32.195 -9.696 -8.801 1.00 39.68 240 ALA A CA 1
ATOM 803 C C . ALA A 1 111 ? 30.719 -9.539 -9.154 1.00 40.06 240 ALA A C 1
ATOM 804 O O . ALA A 1 111 ? 30.220 -8.424 -9.309 1.00 39.75 240 ALA A O 1
ATOM 806 N N . SER A 1 112 ? 30.010 -10.668 -9.203 1.00 40.19 241 SER A N 1
ATOM 807 C CA . SER A 1 112 ? 28.552 -10.701 -9.318 1.00 40.07 241 SER A CA 1
ATOM 808 C C . SER A 1 112 ? 27.942 -11.394 -8.140 1.00 39.90 241 SER A C 1
ATOM 809 O O . SER A 1 112 ? 28.567 -12.211 -7.472 1.00 38.74 241 SER A O 1
ATOM 812 N N . CYS A 1 113 ? 26.669 -11.095 -7.936 1.00 41.76 242 CYS A N 1
ATOM 813 C CA . CYS A 1 113 ? 25.826 -11.828 -7.004 1.00 41.82 242 CYS A CA 1
ATOM 814 C C . CYS A 1 113 ? 24.423 -11.926 -7.571 1.00 42.34 242 CYS A C 1
ATOM 815 O O . CYS A 1 113 ? 23.783 -10.911 -7.852 1.00 43.17 242 CYS A O 1
ATOM 818 N N . SER A 1 114 ? 23.959 -13.161 -7.726 1.00 42.59 243 SER A N 1
ATOM 819 C CA . SER A 1 114 ? 22.676 -13.442 -8.283 1.00 42.66 243 SER A CA 1
ATOM 820 C C . SER A 1 114 ? 21.749 -13.878 -7.148 1.00 43.39 243 SER A C 1
ATOM 821 O O . SER A 1 114 ? 22.206 -14.316 -6.093 1.00 43.41 243 SER A O 1
ATOM 824 N N . TYR A 1 115 ? 20.447 -13.702 -7.348 1.00 44.07 244 TYR A N 1
ATOM 825 C CA . TYR A 1 115 ? 19.429 -14.061 -6.358 1.00 44.04 244 TYR A CA 1
ATOM 826 C C . TYR A 1 115 ? 18.246 -14.623 -7.123 1.00 44.25 244 TYR A C 1
ATOM 827 O O . TYR A 1 115 ? 18.086 -14.358 -8.314 1.00 44.42 244 TYR A O 1
ATOM 836 N N . ALA A 1 116 ? 17.426 -15.393 -6.418 1.00 44.20 245 ALA A N 1
ATOM 837 C CA . ALA A 1 116 ? 16.211 -15.995 -6.950 1.00 44.02 245 ALA A CA 1
ATOM 838 C C . ALA A 1 116 ? 15.275 -14.947 -7.578 1.00 43.83 245 ALA A C 1
ATOM 839 O O . ALA A 1 116 ? 15.092 -13.875 -7.001 1.00 44.61 245 ALA A O 1
ATOM 841 N N . ALA A 1 117 ? 14.695 -15.250 -8.737 1.00 43.82 246 ALA A N 1
ATOM 842 C CA . ALA A 1 117 ? 13.695 -14.376 -9.375 1.00 44.02 246 ALA A CA 1
ATOM 843 C C . ALA A 1 117 ? 12.523 -14.027 -8.453 1.00 44.26 246 ALA A C 1
ATOM 844 O O . ALA A 1 117 ? 12.122 -14.805 -7.580 1.00 43.93 246 ALA A O 1
ATOM 846 N N . GLY A 1 118 ? 11.934 -12.874 -8.737 1.00 44.79 247 GLY A N 1
ATOM 847 C CA . GLY A 1 118 ? 11.247 -12.066 -7.747 1.00 45.16 247 GLY A CA 1
ATOM 848 C C . GLY A 1 118 ? 12.284 -10.997 -7.534 1.00 45.67 247 GLY A C 1
ATOM 849 O O . GLY A 1 118 ? 12.994 -10.640 -8.476 1.00 45.94 247 GLY A O 1
ATOM 850 N N . SER A 1 119 ? 12.391 -10.494 -6.312 1.00 46.19 248 SER A N 1
ATOM 851 C CA . SER A 1 119 ? 13.536 -9.671 -5.906 1.00 46.42 248 SER A CA 1
ATOM 852 C C . SER A 1 119 ? 13.811 -10.003 -4.448 1.00 46.58 248 SER A C 1
ATOM 853 O O . SER A 1 119 ? 13.888 -9.117 -3.591 1.00 46.89 248 SER A O 1
ATOM 856 N N . ASP A 1 120 ? 13.956 -11.293 -4.174 1.00 46.67 249 ASP A N 1
ATOM 857 C CA . ASP A 1 120 ? 13.833 -11.799 -2.808 1.00 46.76 249 ASP A CA 1
ATOM 858 C C . ASP A 1 120 ? 15.098 -11.578 -1.952 1.00 47.03 249 ASP A C 1
ATOM 859 O O . ASP A 1 120 ? 15.131 -10.724 -1.050 1.00 46.83 249 ASP A O 1
ATOM 864 N N . SER A 1 123 ? 19.614 -11.175 0.630 1.00 52.68 252 SER A N 1
ATOM 865 C CA . SER A 1 123 ? 20.804 -11.681 1.329 1.00 53.23 252 SER A CA 1
ATOM 866 C C . SER A 1 123 ? 21.910 -12.158 0.325 1.00 53.91 252 SER A C 1
ATOM 867 O O . SER A 1 123 ? 22.795 -12.976 0.620 1.00 53.86 252 SER A O 1
ATOM 870 N N . CYS A 1 124 ? 21.839 -11.595 -0.873 1.00 53.70 253 CYS A N 1
ATOM 871 C CA . CYS A 1 124 ? 23.035 -11.141 -1.549 1.00 53.68 253 CYS A CA 1
ATOM 872 C C . CYS A 1 124 ? 23.731 -10.124 -0.682 1.00 52.93 253 CYS A C 1
ATOM 873 O O . CYS A 1 124 ? 24.941 -10.016 -0.707 1.00 52.38 253 CYS A O 1
ATOM 876 N N . GLU A 1 125 ? 22.932 -9.346 0.040 1.00 52.59 254 GLU A N 1
ATOM 877 C CA . GLU A 1 125 ? 23.419 -8.196 0.781 1.00 52.55 254 GLU A CA 1
ATOM 878 C C . GLU A 1 125 ? 24.429 -8.517 1.870 1.00 51.74 254 GLU A C 1
ATOM 879 O O . GLU A 1 125 ? 25.304 -7.705 2.119 1.00 50.37 254 GLU A O 1
ATOM 885 N N . GLU A 1 126 ? 24.318 -9.691 2.497 1.00 51.66 255 GLU A N 1
ATOM 886 C CA . GLU A 1 126 ? 25.315 -10.126 3.481 1.00 52.37 255 GLU A CA 1
ATOM 887 C C . GLU A 1 126 ? 26.641 -10.534 2.852 1.00 51.95 255 GLU A C 1
ATOM 888 O O . GLU A 1 126 ? 27.692 -10.210 3.375 1.00 52.40 255 GLU A O 1
ATOM 894 N N . LYS A 1 127 ? 26.604 -11.276 1.755 1.00 51.79 256 LYS A N 1
ATOM 895 C CA . LYS A 1 127 ? 27.826 -11.545 0.991 1.00 51.84 256 LYS A CA 1
ATOM 896 C C . LYS A 1 127 ? 28.526 -10.263 0.514 1.00 51.43 256 LYS A C 1
ATOM 897 O O . LYS A 1 127 ? 29.710 -10.080 0.770 1.00 51.44 256 LYS A O 1
ATOM 903 N N . LEU A 1 128 ? 27.774 -9.372 -0.126 1.00 51.32 257 LEU A N 1
ATOM 904 C CA . LEU A 1 128 ? 28.320 -8.166 -0.712 1.00 51.52 257 LEU A CA 1
ATOM 905 C C . LEU A 1 128 ? 28.891 -7.241 0.329 1.00 51.72 257 LEU A C 1
ATOM 906 O O . LEU A 1 128 ? 30.020 -6.741 0.179 1.00 52.50 257 LEU A O 1
ATOM 911 N N . ALA A 1 129 ? 28.103 -6.967 1.363 1.00 50.97 258 ALA A N 1
ATOM 912 C CA . ALA A 1 129 ? 28.564 -6.144 2.473 1.00 50.15 258 ALA A CA 1
ATOM 913 C C . ALA A 1 129 ? 29.841 -6.748 3.109 1.00 50.10 258 ALA A C 1
ATOM 914 O O . ALA A 1 129 ? 30.652 -6.034 3.694 1.00 50.56 258 ALA A O 1
ATOM 916 N N . GLY A 1 130 ? 30.012 -8.060 3.015 1.00 49.51 259 GLY A N 1
ATOM 917 C CA . GLY A 1 130 ? 31.224 -8.680 3.504 1.00 48.77 259 GLY A CA 1
ATOM 918 C C . GLY A 1 130 ? 32.424 -8.395 2.618 1.00 47.86 259 GLY A C 1
ATOM 919 O O . GLY A 1 130 ? 33.550 -8.338 3.089 1.00 48.80 259 GLY A O 1
ATOM 920 N N . LEU A 1 131 ? 32.189 -8.190 1.338 1.00 46.74 260 LEU A N 1
ATOM 921 C CA . LEU A 1 131 ? 33.266 -7.880 0.389 1.00 45.51 260 LEU A CA 1
ATOM 922 C C . LEU A 1 131 ? 33.425 -6.384 0.188 1.00 44.92 260 LEU A C 1
ATOM 923 O O . LEU A 1 131 ? 34.393 -5.965 -0.436 1.00 43.47 260 LEU A O 1
ATOM 928 N N . PHE A 1 132 ? 32.437 -5.600 0.644 1.00 44.87 261 PHE A N 1
ATOM 929 C CA . PHE A 1 132 ? 32.514 -4.127 0.635 1.00 45.25 261 PHE A CA 1
ATOM 930 C C . PHE A 1 132 ? 33.634 -3.652 1.536 1.00 45.30 261 PHE A C 1
ATOM 931 O O . PHE A 1 132 ? 33.949 -4.294 2.525 1.00 45.42 261 PHE A O 1
ATOM 939 N N . SER A 1 133 ? 34.273 -2.554 1.153 1.00 44.97 262 SER A N 1
ATOM 940 C CA . SER A 1 133 ? 35.448 -2.080 1.848 1.00 44.90 262 SER A CA 1
ATOM 941 C C . SER A 1 133 ? 35.086 -0.943 2.854 1.00 43.92 262 SER A C 1
ATOM 942 O O . SER A 1 133 ? 35.857 -0.034 3.051 1.00 43.39 262 SER A O 1
ATOM 945 N N . GLU A 1 134 ? 33.911 -1.020 3.463 1.00 44.16 263 GLU A N 1
ATOM 946 C CA . GLU A 1 134 ? 33.488 -0.151 4.576 1.00 44.40 263 GLU A CA 1
ATOM 947 C C . GLU A 1 134 ? 32.271 -0.751 5.210 1.00 44.60 263 GLU A C 1
ATOM 948 O O . GLU A 1 134 ? 31.723 -1.737 4.697 1.00 45.58 263 GLU A O 1
ATOM 954 N N . SER A 1 135 ? 31.829 -0.125 6.299 1.00 45.10 264 SER A N 1
ATOM 955 C CA . SER A 1 135 ? 30.640 -0.510 7.066 1.00 44.93 264 SER A CA 1
ATOM 956 C C . SER A 1 135 ? 29.743 0.706 7.239 1.00 45.19 264 SER A C 1
ATOM 957 O O . SER A 1 135 ? 30.229 1.812 7.469 1.00 44.00 264 SER A O 1
ATOM 960 N N . VAL A 1 136 ? 28.439 0.454 7.130 1.00 45.40 265 VAL A N 1
ATOM 961 C CA . VAL A 1 136 ? 27.392 1.409 7.331 1.00 46.25 265 VAL A CA 1
ATOM 962 C C . VAL A 1 136 ? 26.554 1.028 8.574 1.00 46.84 265 VAL A C 1
ATOM 963 O O . VAL A 1 136 ? 26.117 -0.110 8.707 1.00 46.35 265 VAL A O 1
ATOM 967 N N . VAL A 1 137 ? 26.379 1.987 9.491 1.00 47.51 266 VAL A N 1
ATOM 968 C CA . VAL A 1 137 ? 25.515 1.833 10.651 1.00 47.71 266 VAL A CA 1
ATOM 969 C C . VAL A 1 137 ? 24.477 2.937 10.541 1.00 48.57 266 VAL A C 1
ATOM 970 O O . VAL A 1 137 ? 24.833 4.116 10.384 1.00 49.92 266 VAL A O 1
ATOM 974 N N . ARG A 1 138 ? 23.202 2.576 10.633 1.00 49.09 267 ARG A N 1
ATOM 975 C CA . ARG A 1 138 ? 22.105 3.527 10.499 1.00 48.80 267 ARG A CA 1
ATOM 976 C C . ARG A 1 138 ? 21.542 3.862 11.877 1.00 48.15 267 ARG A C 1
ATOM 977 O O . ARG A 1 138 ? 21.136 2.972 12.622 1.00 48.21 267 ARG A O 1
ATOM 985 N N . ILE A 1 139 ? 21.518 5.147 12.213 1.00 47.16 268 ILE A N 1
ATOM 986 C CA . ILE A 1 139 ? 20.990 5.600 13.505 1.00 46.92 268 ILE A CA 1
ATOM 987 C C . ILE A 1 139 ? 19.496 5.915 13.372 1.00 46.29 268 ILE A C 1
ATOM 988 O O . ILE A 1 139 ? 19.094 6.857 12.661 1.00 45.52 268 ILE A O 1
ATOM 993 N N . PRO A 1 140 ? 18.654 5.124 14.065 1.00 46.00 269 PRO A N 1
ATOM 994 C CA . PRO A 1 140 ? 17.233 5.413 13.989 1.00 45.86 269 PRO A CA 1
ATOM 995 C C . PRO A 1 140 ? 16.833 6.709 14.740 1.00 45.93 269 PRO A C 1
ATOM 996 O O . PRO A 1 140 ? 17.614 7.217 15.579 1.00 45.24 269 PRO A O 1
ATOM 1000 N N . PRO A 1 141 ? 15.640 7.250 14.408 1.00 45.41 270 PRO A N 1
ATOM 1001 C CA . PRO A 1 141 ? 15.109 8.441 15.031 1.00 45.22 270 PRO A CA 1
ATOM 1002 C C . PRO A 1 141 ? 14.910 8.211 16.510 1.00 45.40 270 PRO A C 1
ATOM 1003 O O . PRO A 1 141 ? 14.580 7.107 16.934 1.00 45.24 270 PRO A O 1
ATOM 1007 N N . LEU A 1 142 ? 15.113 9.267 17.279 1.00 45.67 271 LEU A N 1
ATOM 1008 C CA . LEU A 1 142 ? 14.989 9.231 18.717 1.00 45.46 271 LEU A CA 1
ATOM 1009 C C . LEU A 1 142 ? 14.065 10.358 19.126 1.00 45.76 271 LEU A C 1
ATOM 1010 O O . LEU A 1 142 ? 13.846 11.287 18.339 1.00 45.50 271 LEU A O 1
ATOM 1015 N N . SER A 1 143 ? 13.538 10.257 20.351 1.00 46.11 272 SER A N 1
ATOM 1016 C CA . SER A 1 143 ? 12.764 11.315 21.016 1.00 46.48 272 SER A CA 1
ATOM 1017 C C . SER A 1 143 ? 11.340 10.838 21.303 1.00 46.97 272 SER A C 1
ATOM 1018 O O . SER A 1 143 ? 10.615 11.432 22.106 1.00 47.00 272 SER A O 1
ATOM 1022 N N . ASN B 1 9 ? 17.984 0.405 23.720 1.00 76.26 138 ASN B N 1
ATOM 1023 C CA . ASN B 1 9 ? 16.833 -0.401 24.258 1.00 76.17 138 ASN B CA 1
ATOM 1024 C C . ASN B 1 9 ? 15.791 -0.866 23.213 1.00 76.13 138 ASN B C 1
ATOM 1025 O O . ASN B 1 9 ? 15.355 -2.022 23.260 1.00 76.26 138 ASN B O 1
ATOM 1030 N N . SER B 1 10 ? 15.408 0.015 22.282 1.00 76.03 139 SER B N 1
ATOM 1031 C CA . SER B 1 10 ? 14.334 -0.262 21.296 1.00 76.10 139 SER B CA 1
ATOM 1032 C C . SER B 1 10 ? 14.652 -1.445 20.363 1.00 76.07 139 SER B C 1
ATOM 1033 O O . SER B 1 10 ? 15.741 -2.020 20.438 1.00 76.09 139 SER B O 1
ATOM 1036 N N . ALA B 1 11 ? 13.694 -1.803 19.501 1.00 75.80 140 ALA B N 1
ATOM 1037 C CA . ALA B 1 11 ? 13.901 -2.829 18.470 1.00 75.70 140 ALA B CA 1
ATOM 1038 C C . ALA B 1 11 ? 14.684 -2.269 17.295 1.00 75.98 140 ALA B C 1
ATOM 1039 O O . ALA B 1 11 ? 15.312 -3.021 16.548 1.00 76.74 140 ALA B O 1
ATOM 1041 N N . ALA B 1 12 ? 14.638 -0.947 17.131 1.00 75.74 141 ALA B N 1
ATOM 1042 C CA . ALA B 1 12 ? 15.381 -0.249 16.078 1.00 74.95 141 ALA B CA 1
ATOM 1043 C C . ALA B 1 12 ? 16.816 -0.046 16.527 1.00 74.74 141 ALA B C 1
ATOM 1044 O O . ALA B 1 12 ? 17.748 -0.073 15.708 1.00 74.47 141 ALA B O 1
ATOM 1046 N N . ILE B 1 13 ? 16.965 0.174 17.837 1.00 74.39 142 ILE B N 1
ATOM 1047 C CA . ILE B 1 13 ? 18.262 0.333 18.502 1.00 74.11 142 ILE B CA 1
ATOM 1048 C C . ILE B 1 13 ? 18.997 -1.002 18.512 1.00 73.59 142 ILE B C 1
ATOM 1049 O O . ILE B 1 13 ? 20.208 -1.032 18.379 1.00 73.77 142 ILE B O 1
ATOM 1054 N N . GLN B 1 14 ? 18.248 -2.093 18.698 1.00 73.56 143 GLN B N 1
ATOM 1055 C CA . GLN B 1 14 ? 18.770 -3.474 18.623 1.00 73.11 143 GLN B CA 1
ATOM 1056 C C . GLN B 1 14 ? 19.482 -3.730 17.291 1.00 72.69 143 GLN B C 1
ATOM 1057 O O . GLN B 1 14 ? 20.651 -4.107 17.261 1.00 72.50 143 GLN B O 1
ATOM 1063 N N . GLU B 1 15 ? 18.758 -3.500 16.199 1.00 72.42 144 GLU B N 1
ATOM 1064 C CA . GLU B 1 15 ? 19.275 -3.705 14.845 1.00 71.75 144 GLU B CA 1
ATOM 1065 C C . GLU B 1 15 ? 20.501 -2.847 14.600 1.00 71.11 144 GLU B C 1
ATOM 1066 O O . GLU B 1 15 ? 21.514 -3.354 14.117 1.00 71.30 144 GLU B O 1
ATOM 1080 N N . ASN B 1 17 ? 22.586 -1.676 16.870 1.00 68.41 146 ASN B N 1
ATOM 1081 C CA . ASN B 1 17 ? 23.671 -2.271 17.646 1.00 68.34 146 ASN B CA 1
ATOM 1082 C C . ASN B 1 17 ? 24.254 -3.520 16.984 1.00 68.23 146 ASN B C 1
ATOM 1083 O O . ASN B 1 17 ? 25.408 -3.867 17.240 1.00 68.44 146 ASN B O 1
ATOM 1088 N N . ARG B 1 18 ? 23.474 -4.179 16.125 1.00 67.85 147 ARG B N 1
ATOM 1089 C CA . ARG B 1 18 ? 23.988 -5.292 15.308 1.00 67.94 147 ARG B CA 1
ATOM 1090 C C . ARG B 1 18 ? 24.962 -4.792 14.245 1.00 67.53 147 ARG B C 1
ATOM 1091 O O . ARG B 1 18 ? 26.013 -5.384 14.025 1.00 67.10 147 ARG B O 1
ATOM 1099 N N . GLU B 1 19 ? 24.584 -3.683 13.606 1.00 67.65 148 GLU B N 1
ATOM 1100 C CA . GLU B 1 19 ? 25.413 -2.977 12.613 1.00 67.34 148 GLU B CA 1
ATOM 1101 C C . GLU B 1 19 ? 26.743 -2.453 13.193 1.00 66.87 148 GLU B C 1
ATOM 1102 O O . GLU B 1 19 ? 27.775 -2.540 12.510 1.00 67.17 148 GLU B O 1
ATOM 1108 N N . VAL B 1 20 ? 26.721 -1.946 14.436 1.00 66.19 149 VAL B N 1
ATOM 1109 C CA . VAL B 1 20 ? 27.964 -1.552 15.110 1.00 65.82 149 VAL B CA 1
ATOM 1110 C C . VAL B 1 20 ? 28.835 -2.733 15.556 1.00 65.53 149 VAL B C 1
ATOM 1111 O O . VAL B 1 20 ? 30.062 -2.587 15.572 1.00 66.03 149 VAL B O 1
ATOM 1115 N N . GLU B 1 21 ? 28.244 -3.892 15.871 1.00 64.84 150 GLU B N 1
ATOM 1116 C CA . GLU B 1 21 ? 29.042 -5.101 16.184 1.00 64.28 150 GLU B CA 1
ATOM 1117 C C . GLU B 1 21 ? 29.777 -5.651 14.957 1.00 63.49 150 GLU B C 1
ATOM 1118 O O . GLU B 1 21 ? 30.937 -6.073 15.057 1.00 63.38 150 GLU B O 1
ATOM 1124 N N . ALA B 1 22 ? 29.073 -5.672 13.819 1.00 62.52 151 ALA B N 1
ATOM 1125 C CA . ALA B 1 22 ? 29.638 -6.048 12.509 1.00 61.67 151 ALA B CA 1
ATOM 1126 C C . ALA B 1 22 ? 30.751 -5.101 12.102 1.00 60.81 151 ALA B C 1
ATOM 1127 O O . ALA B 1 22 ? 31.758 -5.515 11.533 1.00 60.76 151 ALA B O 1
ATOM 1129 N N . ALA B 1 23 ? 30.553 -3.818 12.396 1.00 60.57 152 ALA B N 1
ATOM 1130 C CA . ALA B 1 23 ? 31.562 -2.789 12.148 1.00 60.27 152 ALA B CA 1
ATOM 1131 C C . ALA B 1 23 ? 32.776 -2.954 13.090 1.00 60.01 152 ALA B C 1
ATOM 1132 O O . ALA B 1 23 ? 33.910 -2.928 12.652 1.00 60.38 152 ALA B O 1
ATOM 1134 N N . ALA B 1 24 ? 32.533 -3.195 14.366 1.00 59.97 153 ALA B N 1
ATOM 1135 C CA . ALA B 1 24 ? 33.612 -3.329 15.354 1.00 59.82 153 ALA B CA 1
ATOM 1136 C C . ALA B 1 24 ? 34.737 -4.268 14.901 1.00 59.83 153 ALA B C 1
ATOM 1137 O O . ALA B 1 24 ? 35.917 -4.081 15.250 1.00 60.22 153 ALA B O 1
ATOM 1139 N N . LYS B 1 25 ? 34.364 -5.251 14.082 1.00 59.56 154 LYS B N 1
ATOM 1140 C CA . LYS B 1 25 ? 35.240 -6.348 13.674 1.00 58.47 154 LYS B CA 1
ATOM 1141 C C . LYS B 1 25 ? 36.240 -5.987 12.579 1.00 58.11 154 LYS B C 1
ATOM 1142 O O . LYS B 1 25 ? 37.037 -6.866 12.185 1.00 59.10 154 LYS B O 1
ATOM 1148 N N . ARG B 1 26 ? 36.224 -4.736 12.097 1.00 56.45 155 ARG B N 1
ATOM 1149 C CA . ARG B 1 26 ? 37.014 -4.350 10.912 1.00 55.49 155 ARG B CA 1
ATOM 1150 C C . ARG B 1 26 ? 37.958 -3.124 11.124 1.00 54.29 155 ARG B C 1
ATOM 1151 O O . ARG B 1 26 ? 38.065 -2.577 12.219 1.00 54.32 155 ARG B O 1
ATOM 1159 N N . THR B 1 27 ? 38.670 -2.741 10.063 1.00 52.64 156 THR B N 1
ATOM 1160 C CA . THR B 1 27 ? 39.622 -1.625 10.095 1.00 50.95 156 THR B CA 1
ATOM 1161 C C . THR B 1 27 ? 39.327 -0.619 8.982 1.00 49.56 156 THR B C 1
ATOM 1162 O O . THR B 1 27 ? 39.988 0.445 8.854 1.00 48.96 156 THR B O 1
ATOM 1166 N N . SER B 1 28 ? 38.319 -0.947 8.173 1.00 47.86 157 SER B N 1
ATOM 1167 C CA . SER B 1 28 ? 37.904 -0.078 7.057 1.00 46.75 157 SER B CA 1
ATOM 1168 C C . SER B 1 28 ? 37.042 1.058 7.620 1.00 45.40 157 SER B C 1
ATOM 1169 O O . SER B 1 28 ? 36.688 1.029 8.795 1.00 44.93 157 SER B O 1
ATOM 1172 N N . PRO B 1 29 ? 36.707 2.067 6.794 1.00 44.00 158 PRO B N 1
ATOM 1173 C CA . PRO B 1 29 ? 35.813 3.087 7.320 1.00 43.81 158 PRO B CA 1
ATOM 1174 C C . PRO B 1 29 ? 34.418 2.621 7.792 1.00 43.24 158 PRO B C 1
ATOM 1175 O O . PRO B 1 29 ? 33.862 1.652 7.306 1.00 42.79 158 PRO B O 1
ATOM 1179 N N . VAL B 1 30 ? 33.883 3.369 8.742 1.00 43.51 159 VAL B N 1
ATOM 1180 C CA . VAL B 1 30 ? 32.539 3.254 9.209 1.00 43.28 159 VAL B CA 1
ATOM 1181 C C . VAL B 1 30 ? 31.823 4.541 8.803 1.00 43.43 159 VAL B C 1
ATOM 1182 O O . VAL B 1 30 ? 32.317 5.632 9.037 1.00 43.53 159 VAL B O 1
ATOM 1186 N N . PHE B 1 31 ? 30.648 4.375 8.203 1.00 43.66 160 PHE B N 1
ATOM 1187 C CA . PHE B 1 31 ? 29.787 5.446 7.799 1.00 43.26 160 PHE B CA 1
ATOM 1188 C C . PHE B 1 31 ? 28.474 5.405 8.620 1.00 43.19 160 PHE B C 1
ATOM 1189 O O . PHE B 1 31 ? 27.717 4.450 8.604 1.00 43.33 160 PHE B O 1
ATOM 1197 N N . LEU B 1 32 ? 28.226 6.477 9.353 1.00 43.37 161 LEU B N 1
ATOM 1198 C CA . LEU B 1 32 ? 27.075 6.573 10.189 1.00 43.15 161 LEU B CA 1
ATOM 1199 C C . LEU B 1 32 ? 26.086 7.426 9.433 1.00 42.71 161 LEU B C 1
ATOM 1200 O O . LEU B 1 32 ? 26.456 8.453 8.883 1.00 41.61 161 LEU B O 1
ATOM 1205 N N . THR B 1 33 ? 24.834 6.967 9.357 1.00 42.52 162 THR B N 1
ATOM 1206 C CA . THR B 1 33 ? 23.791 7.718 8.668 1.00 42.47 162 THR B CA 1
ATOM 1207 C C . THR B 1 33 ? 22.561 7.774 9.607 1.00 41.93 162 THR B C 1
ATOM 1208 O O . THR B 1 33 ? 22.357 6.885 10.424 1.00 41.14 162 THR B O 1
ATOM 1212 N N . GLY B 1 34 ? 21.801 8.863 9.542 1.00 41.63 163 GLY B N 1
ATOM 1213 C CA . GLY B 1 34 ? 20.658 9.058 10.414 1.00 41.35 163 GLY B CA 1
ATOM 1214 C C . GLY B 1 34 ? 20.095 10.441 10.178 1.00 41.47 163 GLY B C 1
ATOM 1215 O O . GLY B 1 34 ? 20.667 11.211 9.396 1.00 41.27 163 GLY B O 1
ATOM 1216 N N . GLU B 1 35 ? 18.998 10.777 10.858 1.00 41.07 164 GLU B N 1
ATOM 1217 C CA . GLU B 1 35 ? 18.361 12.078 10.638 1.00 41.38 164 GLU B CA 1
ATOM 1218 C C . GLU B 1 35 ? 19.136 13.204 11.292 1.00 40.85 164 GLU B C 1
ATOM 1219 O O . GLU B 1 35 ? 19.855 12.988 12.278 1.00 40.59 164 GLU B O 1
ATOM 1225 N N . ALA B 1 36 ? 18.983 14.403 10.736 1.00 40.29 165 ALA B N 1
ATOM 1226 C CA . ALA B 1 36 ? 19.555 15.593 11.328 1.00 40.11 165 ALA B CA 1
ATOM 1227 C C . ALA B 1 36 ? 19.220 15.541 12.785 1.00 40.37 165 ALA B C 1
ATOM 1228 O O . ALA B 1 36 ? 18.061 15.307 13.143 1.00 41.74 165 ALA B O 1
ATOM 1230 N N . GLY B 1 37 ? 20.218 15.747 13.638 1.00 40.60 166 GLY B N 1
ATOM 1231 C CA . GLY B 1 37 ? 20.004 15.811 15.077 1.00 40.33 166 GLY B CA 1
ATOM 1232 C C . GLY B 1 37 ? 20.249 14.495 15.764 1.00 40.61 166 GLY B C 1
ATOM 1233 O O . GLY B 1 37 ? 20.051 14.400 16.980 1.00 41.65 166 GLY B O 1
ATOM 1234 N N . SER B 1 38 ? 20.701 13.491 14.998 1.00 40.61 167 SER B N 1
ATOM 1235 C CA . SER B 1 38 ? 21.103 12.196 15.535 1.00 40.37 167 SER B CA 1
ATOM 1236 C C . SER B 1 38 ? 22.356 12.327 16.407 1.00 41.21 167 SER B C 1
ATOM 1237 O O . SER B 1 38 ? 23.179 13.235 16.199 1.00 41.19 167 SER B O 1
ATOM 1240 N N . PRO B 1 39 ? 22.508 11.426 17.404 1.00 41.35 168 PRO B N 1
ATOM 1241 C CA . PRO B 1 39 ? 23.724 11.399 18.233 1.00 41.36 168 PRO B CA 1
ATOM 1242 C C . PRO B 1 39 ? 24.945 10.792 17.536 1.00 41.48 168 PRO B C 1
ATOM 1243 O O . PRO B 1 39 ? 25.499 9.814 18.022 1.00 39.45 168 PRO B O 1
ATOM 1247 N N . PHE B 1 40 ? 25.355 11.412 16.420 1.00 42.61 169 PHE B N 1
ATOM 1248 C CA . PHE B 1 40 ? 26.419 10.886 15.549 1.00 43.65 169 PHE B CA 1
ATOM 1249 C C . PHE B 1 40 ? 27.748 10.654 16.318 1.00 44.80 169 PHE B C 1
ATOM 1250 O O . PHE B 1 40 ? 28.360 9.582 16.211 1.00 46.23 169 PHE B O 1
ATOM 1258 N N . GLU B 1 41 ? 28.159 11.627 17.123 1.00 45.39 170 GLU B N 1
ATOM 1259 C 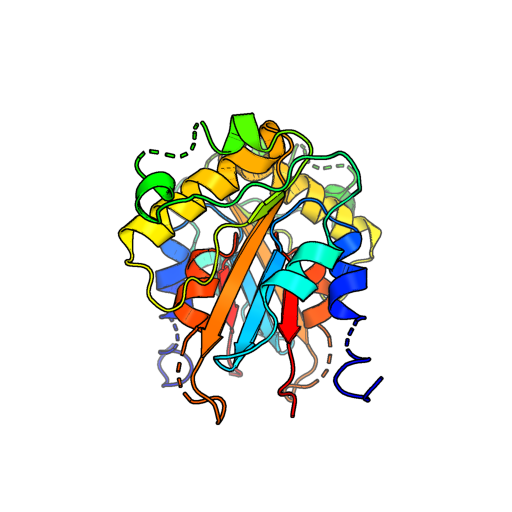CA . GLU B 1 41 ? 29.404 11.547 17.902 1.00 45.26 170 GLU B CA 1
ATOM 1260 C C . GLU B 1 41 ? 29.408 10.405 18.927 1.00 45.05 170 GLU B C 1
ATOM 1261 O O . GLU B 1 41 ? 30.403 9.688 19.044 1.00 44.41 170 GLU B O 1
ATOM 1267 N N . THR B 1 42 ? 28.316 10.228 19.679 1.00 44.24 171 THR B N 1
ATOM 1268 C CA . THR B 1 42 ? 28.266 9.143 20.679 1.00 43.62 171 THR B CA 1
ATOM 1269 C C . THR B 1 42 ? 28.304 7.743 20.031 1.00 43.59 171 THR B C 1
ATOM 1270 O O . THR B 1 42 ? 28.966 6.830 20.534 1.00 43.44 171 THR B O 1
ATOM 1274 N N . VAL B 1 43 ? 27.643 7.564 18.891 1.00 43.49 172 VAL B N 1
ATOM 1275 C CA . VAL B 1 43 ? 27.755 6.306 18.182 1.00 43.51 172 VAL B CA 1
ATOM 1276 C C . VAL B 1 43 ? 29.142 6.121 17.567 1.00 43.43 172 VAL B C 1
ATOM 1277 O O . VAL B 1 43 ? 29.671 5.032 17.583 1.00 45.04 172 VAL B O 1
ATOM 1281 N N . ALA B 1 44 ? 29.737 7.169 17.025 1.00 43.08 173 ALA B N 1
ATOM 1282 C CA . ALA B 1 44 ? 31.070 7.082 16.456 1.00 42.49 173 ALA B CA 1
ATOM 1283 C C . ALA B 1 44 ? 32.046 6.617 17.522 1.00 42.70 173 ALA B C 1
ATOM 1284 O O . ALA B 1 44 ? 32.920 5.792 17.259 1.00 42.17 173 ALA B O 1
ATOM 1286 N N . ARG B 1 45 ? 31.843 7.111 18.749 1.00 43.17 174 ARG B N 1
ATOM 1287 C CA . ARG B 1 45 ? 32.683 6.807 19.898 1.00 43.45 174 ARG B CA 1
ATOM 1288 C C . ARG B 1 45 ? 32.618 5.395 20.374 1.00 43.58 174 ARG B C 1
ATOM 1289 O O . ARG B 1 45 ? 33.534 4.959 21.068 1.00 44.03 174 ARG B O 1
ATOM 1297 N N . TYR B 1 46 ? 31.611 4.637 19.965 1.00 45.10 175 TYR B N 1
ATOM 1298 C CA . TYR B 1 46 ? 31.593 3.179 20.249 1.00 46.02 175 TYR B CA 1
ATOM 1299 C C . TYR B 1 46 ? 32.812 2.460 19.686 1.00 46.74 175 TYR B C 1
ATOM 1300 O O . TYR B 1 46 ? 33.146 1.388 20.140 1.00 46.75 175 TYR B O 1
ATOM 1309 N N . PHE B 1 47 ? 33.439 3.055 18.678 1.00 48.07 176 PHE B N 1
ATOM 1310 C CA . PHE B 1 47 ? 34.647 2.528 18.014 1.00 48.25 176 PHE B CA 1
ATOM 1311 C C . PHE B 1 47 ? 35.951 3.012 18.627 1.00 49.68 176 PHE B C 1
ATOM 1312 O O . PHE B 1 47 ? 37.017 2.498 18.311 1.00 49.61 176 PHE B O 1
ATOM 1320 N N . HIS B 1 48 ? 35.871 3.983 19.519 1.00 51.49 177 HIS B N 1
ATOM 1321 C CA . HIS B 1 48 ? 37.047 4.408 20.235 1.00 52.99 177 HIS B CA 1
ATOM 1322 C C . HIS B 1 48 ? 37.495 3.395 21.292 1.00 53.56 177 HIS B C 1
ATOM 1323 O O . HIS B 1 48 ? 36.695 2.957 22.115 1.00 53.89 177 HIS B O 1
ATOM 1330 N N . LYS B 1 49 ? 38.779 3.047 21.270 1.00 54.65 178 LYS B N 1
ATOM 1331 C CA . LYS B 1 49 ? 39.413 2.304 22.358 1.00 55.48 178 LYS B CA 1
ATOM 1332 C C . LYS B 1 49 ? 40.167 3.271 23.226 1.00 54.85 178 LYS B C 1
ATOM 1333 O O . LYS B 1 49 ? 40.892 4.126 22.730 1.00 54.63 178 LYS B O 1
ATOM 1339 N N . ASN B 1 50 ? 40.003 3.090 24.528 1.00 54.57 179 ASN B N 1
ATOM 1340 C CA . ASN B 1 50 ? 40.666 3.883 25.558 1.00 54.03 179 ASN B CA 1
ATOM 1341 C C . ASN B 1 50 ? 42.151 4.071 25.353 1.00 52.26 179 ASN B C 1
ATOM 1342 O O . ASN B 1 50 ? 42.866 3.123 25.032 1.00 51.54 179 ASN B O 1
ATOM 1347 N N . GLY B 1 51 ? 42.588 5.314 25.565 1.00 50.56 180 GLY B N 1
ATOM 1348 C CA . GLY B 1 51 ? 43.986 5.671 25.453 1.00 48.83 180 GLY B CA 1
ATOM 1349 C C . GLY B 1 51 ? 44.554 5.606 24.046 1.00 48.02 180 GLY B C 1
ATOM 1350 O O . GLY B 1 51 ? 45.771 5.538 23.880 1.00 48.60 180 GLY B O 1
ATOM 1351 N N . THR B 1 52 ? 43.689 5.583 23.033 1.00 46.73 181 THR B N 1
ATOM 1352 C CA . THR B 1 52 ? 44.120 5.761 21.637 1.00 45.16 181 THR B CA 1
ATOM 1353 C C . THR B 1 52 ? 43.581 7.105 21.168 1.00 44.37 181 THR B C 1
ATOM 1354 O O . THR B 1 52 ? 42.616 7.650 21.784 1.00 43.14 181 THR B O 1
ATOM 1358 N N . PRO B 1 53 ? 44.213 7.664 20.102 1.00 43.28 182 PRO B N 1
ATOM 1359 C CA . PRO B 1 53 ? 43.753 8.946 19.570 1.00 42.60 182 PRO B CA 1
ATOM 1360 C C . PRO B 1 53 ? 42.296 8.973 19.107 1.00 41.34 182 PRO B C 1
ATOM 1361 O O . PRO B 1 53 ? 41.765 7.996 18.587 1.00 40.44 182 PRO B O 1
ATOM 1365 N N . TRP B 1 54 ? 41.656 10.094 19.405 1.00 41.09 183 TRP B N 1
ATOM 1366 C CA . TRP B 1 54 ? 40.360 10.464 18.867 1.00 41.22 183 TRP B CA 1
ATOM 1367 C C . TRP B 1 54 ? 40.549 11.842 18.242 1.00 40.72 183 TRP B C 1
ATOM 1368 O O . TRP B 1 54 ? 40.597 12.814 18.949 1.00 41.07 183 TRP B O 1
ATOM 1379 N N . VAL B 1 55 ? 40.677 11.917 16.927 1.00 40.45 184 VAL B N 1
ATOM 1380 C CA . VAL B 1 55 ? 41.020 13.173 16.253 1.00 39.86 184 VAL B CA 1
ATOM 1381 C C . VAL B 1 55 ? 39.851 13.583 15.378 1.00 39.87 184 VAL B C 1
ATOM 1382 O O . VAL B 1 55 ? 39.231 12.770 14.668 1.00 39.06 184 VAL B O 1
ATOM 1386 N N . SER B 1 56 ? 39.508 14.847 15.502 1.00 40.38 185 SER B N 1
ATOM 1387 C CA . SER B 1 56 ? 38.523 15.456 14.675 1.00 41.36 185 SER B CA 1
ATOM 1388 C C . SER B 1 56 ? 39.061 16.819 14.262 1.00 41.67 185 SER B C 1
ATOM 1389 O O . SER B 1 56 ? 39.520 17.583 15.101 1.00 41.09 185 SER B O 1
ATOM 1392 N N . PRO B 1 57 ? 39.058 17.109 12.948 1.00 42.85 186 PRO B N 1
ATOM 1393 C CA . PRO B 1 57 ? 39.590 18.375 12.513 1.00 43.04 186 PRO B CA 1
ATOM 1394 C C . PRO B 1 57 ? 38.829 19.593 13.128 1.00 43.44 186 PRO B C 1
ATOM 1395 O O . PRO B 1 57 ? 37.600 19.677 13.030 1.00 43.00 186 PRO B O 1
ATOM 1399 N N . ALA B 1 58 ? 39.580 20.505 13.764 1.00 43.17 187 ALA B N 1
ATOM 1400 C CA . ALA B 1 58 ? 39.028 21.748 14.323 1.00 43.21 187 ALA B CA 1
ATOM 1401 C C . ALA B 1 58 ? 38.294 22.573 13.273 1.00 43.30 187 ALA B C 1
ATOM 1402 O O . ALA B 1 58 ? 37.382 23.313 13.602 1.00 43.80 187 ALA B O 1
ATOM 1404 N N . ARG B 1 59 ? 38.683 22.406 12.009 1.00 43.54 188 ARG B N 1
ATOM 1405 C CA . ARG B 1 59 ? 38.117 23.130 10.873 1.00 42.94 188 ARG B CA 1
ATOM 1406 C C . ARG B 1 59 ? 37.993 22.194 9.692 1.00 41.61 188 ARG B C 1
ATOM 1407 O O . ARG B 1 59 ? 38.868 21.357 9.495 1.00 41.34 188 ARG B O 1
ATOM 1415 N N . VAL B 1 60 ? 36.941 22.362 8.886 1.00 40.50 189 VAL B N 1
ATOM 1416 C CA . VAL B 1 60 ? 36.664 21.460 7.748 1.00 40.59 189 VAL B CA 1
ATOM 1417 C C . VAL B 1 60 ? 37.750 21.455 6.657 1.00 39.62 189 VAL B C 1
ATOM 1418 O O . VAL B 1 60 ? 38.046 20.421 6.076 1.00 39.33 189 VAL B O 1
ATOM 1422 N N . GLU B 1 61 ? 38.333 22.616 6.398 1.00 39.89 190 GLU B N 1
ATOM 1423 C CA . GLU B 1 61 ? 39.382 22.801 5.382 1.00 40.02 190 GLU B CA 1
ATOM 1424 C C . GLU B 1 61 ? 40.618 21.993 5.694 1.00 39.22 190 GLU B C 1
ATOM 1425 O O . GLU B 1 61 ? 41.367 21.670 4.801 1.00 38.86 190 GLU B O 1
ATOM 1431 N N . TYR B 1 62 ? 40.855 21.701 6.972 1.00 38.89 191 TYR B N 1
ATOM 1432 C CA . TYR B 1 62 ? 41.952 20.811 7.366 1.00 38.44 191 TYR B CA 1
ATOM 1433 C C . TYR B 1 62 ? 41.901 19.476 6.655 1.00 37.64 191 TYR B C 1
ATOM 1434 O O . TYR B 1 62 ? 42.939 18.870 6.440 1.00 37.27 191 TYR B O 1
ATOM 1443 N N . LEU B 1 63 ? 40.707 19.035 6.253 1.00 37.94 192 LEU B N 1
ATOM 1444 C CA . LEU B 1 63 ? 40.572 17.756 5.536 1.00 38.15 192 LEU B CA 1
ATOM 1445 C C . LEU B 1 63 ? 41.265 17.775 4.170 1.00 38.31 192 LEU B C 1
ATOM 1446 O O . LEU B 1 63 ? 41.728 16.731 3.694 1.00 38.33 192 LEU B O 1
ATOM 1451 N N . ILE B 1 64 ? 41.360 18.955 3.542 1.00 38.27 193 ILE B N 1
ATOM 1452 C CA . ILE B 1 64 ? 42.124 19.042 2.305 1.00 38.57 193 ILE B CA 1
ATOM 1453 C C . ILE B 1 64 ? 43.488 19.688 2.520 1.00 38.11 193 ILE B C 1
ATOM 1454 O O . ILE B 1 64 ? 44.409 19.358 1.802 1.00 37.79 193 ILE B O 1
ATOM 1459 N N . ASP B 1 65 ? 43.645 20.558 3.521 1.00 37.94 194 ASP B N 1
ATOM 1460 C CA . ASP B 1 65 ? 44.933 21.292 3.730 1.00 37.71 194 ASP B CA 1
ATOM 1461 C C . ASP B 1 65 ? 45.988 20.534 4.470 1.00 37.31 194 ASP B C 1
ATOM 1462 O O . ASP B 1 65 ? 47.158 20.810 4.292 1.00 36.53 194 ASP B O 1
ATOM 1475 N N . PRO B 1 67 ? 45.879 16.732 5.497 1.00 37.73 196 PRO B N 1
ATOM 1476 C CA . PRO B 1 67 ? 45.462 15.345 5.652 1.00 37.86 196 PRO B CA 1
ATOM 1477 C C . PRO B 1 67 ? 46.455 14.418 6.335 1.00 37.60 196 PRO B C 1
ATOM 1478 O O . PRO B 1 67 ? 46.051 13.508 7.082 1.00 37.82 196 PRO B O 1
ATOM 1490 N N . GLU B 1 69 ? 48.998 15.537 8.445 1.00 39.06 198 GLU B N 1
ATOM 1491 C CA . GLU B 1 69 ? 49.037 15.908 9.872 1.00 39.94 198 GLU B CA 1
ATOM 1492 C C . GLU B 1 69 ? 47.896 15.234 10.705 1.00 38.60 198 GLU B C 1
ATOM 1493 O O . GLU B 1 69 ? 48.102 14.823 11.823 1.00 37.72 198 GLU B O 1
ATOM 1499 N N . LEU B 1 70 ? 46.702 15.158 10.157 1.00 38.36 199 LEU B N 1
ATOM 1500 C CA . LEU B 1 70 ? 45.583 14.530 10.843 1.00 38.91 199 LEU B CA 1
ATOM 1501 C C . LEU B 1 70 ? 45.767 13.023 10.951 1.00 39.12 199 LEU B C 1
ATOM 1502 O O . LEU B 1 70 ? 45.354 12.428 11.938 1.00 39.93 199 LEU B O 1
ATOM 1507 N N . LEU B 1 71 ? 46.331 12.393 9.923 1.00 39.49 200 LEU B N 1
ATOM 1508 C CA . LEU B 1 71 ? 46.579 10.951 9.964 1.00 39.33 200 LEU B CA 1
ATOM 1509 C C . LEU B 1 71 ? 47.658 10.614 11.031 1.00 38.88 200 LEU B C 1
ATOM 1510 O O . LEU B 1 71 ? 47.572 9.624 11.737 1.00 38.17 200 LEU B O 1
ATOM 1515 N N . GLN B 1 72 ? 48.645 11.481 11.167 1.00 39.85 201 GLN B N 1
ATOM 1516 C CA . GLN B 1 72 ? 49.727 11.318 12.145 1.00 40.25 201 GLN B CA 1
ATOM 1517 C C . GLN B 1 72 ? 49.171 11.450 13.563 1.00 40.43 201 GLN B C 1
ATOM 1518 O O . GLN B 1 72 ? 49.414 10.593 14.390 1.00 39.93 201 GLN B O 1
ATOM 1524 N N . LYS B 1 73 ? 48.429 12.530 13.831 1.00 40.99 202 LYS B N 1
ATOM 1525 C CA . LYS B 1 73 ? 47.773 12.751 15.123 1.00 41.28 202 LYS B CA 1
ATOM 1526 C C . LYS B 1 73 ? 46.926 11.559 15.563 1.00 41.04 202 LYS B C 1
ATOM 1527 O O . LYS B 1 73 ? 46.843 11.251 16.749 1.00 40.75 202 LYS B O 1
ATOM 1533 N N . ALA B 1 74 ? 46.324 10.886 14.592 1.00 41.30 203 ALA B N 1
ATOM 1534 C CA . ALA B 1 74 ? 45.301 9.888 14.831 1.00 42.08 203 ALA B CA 1
ATOM 1535 C C . ALA B 1 74 ? 45.822 8.436 14.836 1.00 42.62 203 ALA B C 1
ATOM 1536 O O . ALA B 1 74 ? 45.001 7.498 14.883 1.00 41.93 203 ALA B O 1
ATOM 1538 N N . GLU B 1 75 ? 47.158 8.257 14.763 1.00 43.74 204 GLU B N 1
ATOM 1539 C CA . GLU B 1 75 ? 47.795 6.909 14.607 1.00 44.15 204 GLU B CA 1
ATOM 1540 C C . GLU B 1 75 ? 47.332 5.941 15.669 1.00 43.67 204 GLU B C 1
ATOM 1541 O O . GLU B 1 75 ? 47.315 6.290 16.829 1.00 44.38 204 GLU B O 1
ATOM 1547 N N . GLY B 1 76 ? 46.949 4.737 15.277 1.00 43.25 205 GLY B N 1
ATOM 1548 C CA . GLY B 1 76 ? 46.349 3.794 16.201 1.00 43.20 205 GLY B CA 1
ATOM 1549 C C . GLY B 1 76 ? 44.962 4.157 16.737 1.00 43.69 205 GLY B C 1
ATOM 1550 O O . GLY B 1 76 ? 44.350 3.378 17.488 1.00 44.94 205 GLY B O 1
ATOM 1551 N N . GLY B 1 77 ? 44.430 5.306 16.343 1.00 43.17 206 GLY B N 1
ATOM 1552 C CA . GLY B 1 77 ? 43.146 5.768 16.847 1.00 42.02 206 GLY B CA 1
ATOM 1553 C C . GLY B 1 77 ? 42.162 5.946 15.716 1.00 41.41 206 GLY B C 1
ATOM 1554 O O . GLY B 1 77 ? 42.167 5.181 14.724 1.00 39.96 206 GLY B O 1
ATOM 1555 N N . VAL B 1 78 ? 41.293 6.946 15.890 1.00 40.51 207 VAL B N 1
ATOM 1556 C CA . VAL B 1 78 ? 40.245 7.236 14.934 1.00 39.81 207 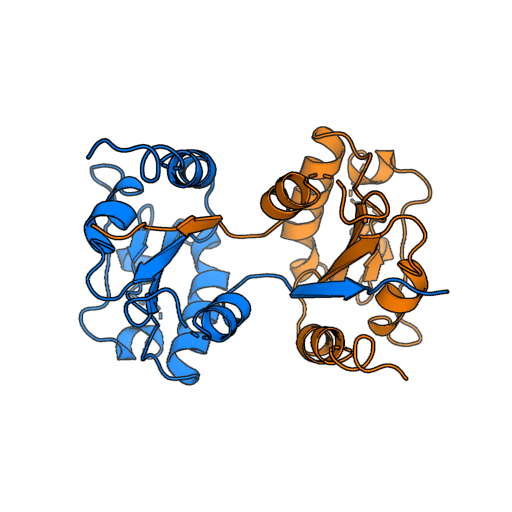VAL B CA 1
ATOM 1557 C C . VAL B 1 78 ? 40.370 8.654 14.479 1.00 38.82 207 VAL B C 1
ATOM 1558 O O . VAL B 1 78 ? 40.630 9.547 15.269 1.00 39.11 207 VAL B O 1
ATOM 1562 N N . LEU B 1 79 ? 40.222 8.843 13.179 1.00 38.42 208 LEU B N 1
ATOM 1563 C CA . LEU B 1 79 ? 39.959 10.148 12.609 1.00 38.20 208 LEU B CA 1
ATOM 1564 C C . LEU B 1 79 ? 38.465 10.188 12.299 1.00 38.68 208 LEU B C 1
ATOM 1565 O O . LEU B 1 79 ? 37.968 9.567 11.331 1.00 38.75 208 LEU B O 1
ATOM 1570 N N . TYR B 1 80 ? 37.747 10.921 13.147 1.00 39.49 209 TYR B N 1
ATOM 1571 C CA . TYR B 1 80 ? 36.374 11.260 12.887 1.00 39.06 209 TYR B CA 1
ATOM 1572 C C . TYR B 1 80 ? 36.263 12.513 12.007 1.00 39.31 209 TYR B C 1
ATOM 1573 O O . TYR B 1 80 ? 36.538 13.628 12.470 1.00 40.92 209 TYR B O 1
ATOM 1582 N N . VAL B 1 81 ? 35.806 12.339 10.755 1.00 39.18 210 VAL B N 1
ATOM 1583 C CA . VAL B 1 81 ? 35.775 13.441 9.783 1.00 38.39 210 VAL B CA 1
ATOM 1584 C C . VAL B 1 81 ? 34.524 14.305 9.839 1.00 39.28 210 VAL B C 1
ATOM 1585 O O . VAL B 1 81 ? 34.465 15.392 9.188 1.00 39.10 210 VAL B O 1
ATOM 1589 N N . GLY B 1 82 ? 33.540 13.861 10.632 1.00 38.87 211 GLY B N 1
ATOM 1590 C CA . GLY B 1 82 ? 32.323 14.634 10.800 1.00 38.01 211 GLY B CA 1
ATOM 1591 C C . GLY B 1 82 ? 31.230 14.292 9.781 1.00 38.65 211 GLY B C 1
ATOM 1592 O O . GLY B 1 82 ? 31.298 13.281 9.029 1.00 36.94 211 GLY B O 1
ATOM 1593 N N . ASP B 1 83 ? 30.223 15.158 9.802 1.00 38.48 212 ASP B N 1
ATOM 1594 C CA . ASP B 1 83 ? 29.015 15.011 9.064 1.00 39.48 212 ASP B CA 1
ATOM 1595 C C . ASP B 1 83 ? 29.227 15.619 7.709 1.00 40.64 212 ASP B C 1
ATOM 1596 O O . ASP B 1 83 ? 29.475 16.804 7.590 1.00 41.13 212 ASP B O 1
ATOM 1601 N N . ILE B 1 84 ? 29.118 14.788 6.676 1.00 42.22 213 ILE B N 1
ATOM 1602 C CA . ILE B 1 84 ? 29.394 15.213 5.329 1.00 42.66 213 ILE B CA 1
ATOM 1603 C C . ILE B 1 84 ? 28.214 15.841 4.583 1.00 43.10 213 ILE B C 1
ATOM 1604 O O . ILE B 1 84 ? 28.376 16.137 3.407 1.00 43.93 213 ILE B O 1
ATOM 1609 N N . ALA B 1 85 ? 27.062 16.070 5.227 1.00 42.78 214 ALA B N 1
ATOM 1610 C CA . ALA B 1 85 ? 25.851 16.466 4.474 1.00 42.80 214 ALA B CA 1
ATOM 1611 C C . ALA B 1 85 ? 26.049 17.772 3.747 1.00 43.78 214 ALA B C 1
ATOM 1612 O O . ALA B 1 85 ? 25.494 17.984 2.683 1.00 44.54 214 ALA B O 1
ATOM 1614 N N . GLN B 1 86 ? 26.839 18.664 4.318 1.00 45.22 215 GLN B N 1
ATOM 1615 C CA . GLN B 1 86 ? 27.072 19.972 3.710 1.00 46.02 215 GLN B CA 1
ATOM 1616 C C . GLN B 1 86 ? 28.540 20.155 3.285 1.00 45.35 215 GLN B C 1
ATOM 1617 O O . GLN B 1 86 ? 28.967 21.262 2.999 1.00 46.23 215 GLN B O 1
ATOM 1623 N N . TYR B 1 87 ? 29.297 19.079 3.166 1.00 43.83 216 TYR B N 1
ATOM 1624 C CA . TYR B 1 87 ? 30.639 19.227 2.621 1.00 43.63 216 TYR B CA 1
ATOM 1625 C C . TYR B 1 87 ? 30.631 19.355 1.0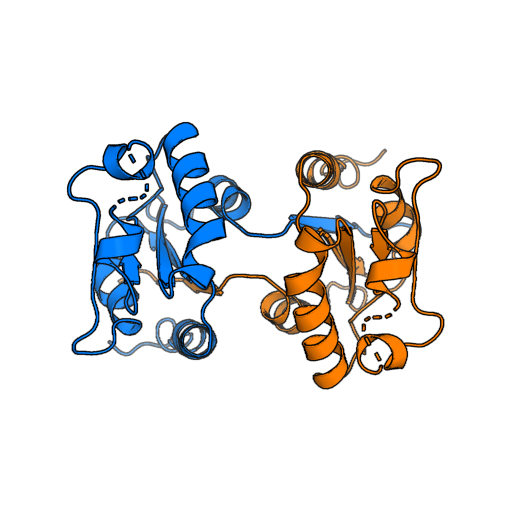73 1.00 43.76 216 TYR B C 1
ATOM 1626 O O . TYR B 1 87 ? 29.939 18.598 0.370 1.00 43.59 216 TYR B O 1
ATOM 1635 N N . SER B 1 88 ? 31.414 20.306 0.558 1.00 44.37 217 SER B N 1
ATOM 1636 C CA . SER B 1 88 ? 31.642 20.459 -0.884 1.00 45.53 217 SER B CA 1
ATOM 1637 C C . SER B 1 88 ? 32.309 19.219 -1.491 1.00 46.26 217 SER B C 1
ATOM 1638 O O . SER B 1 88 ? 32.900 18.411 -0.775 1.00 47.39 217 SER B O 1
ATOM 1641 N N . ARG B 1 89 ? 32.198 19.069 -2.809 1.00 47.02 218 ARG B N 1
ATOM 1642 C CA . ARG B 1 89 ? 32.768 17.932 -3.534 1.00 47.29 218 ARG B CA 1
ATOM 1643 C C . ARG B 1 89 ? 34.269 17.816 -3.309 1.00 46.63 218 ARG B C 1
ATOM 1644 O O . ARG B 1 89 ? 34.852 16.739 -3.371 1.00 47.01 218 ARG B O 1
ATOM 1652 N N . ASN B 1 90 ? 34.888 18.966 -3.112 1.00 46.25 219 ASN B N 1
ATOM 1653 C CA . ASN B 1 90 ? 36.317 19.091 -2.813 1.00 45.33 219 ASN B CA 1
ATOM 1654 C C . ASN B 1 90 ? 36.790 18.397 -1.523 1.00 43.91 219 ASN B C 1
ATOM 1655 O O . ASN B 1 90 ? 37.749 17.630 -1.549 1.00 42.34 219 ASN B O 1
ATOM 1660 N N . ILE B 1 91 ? 36.107 18.717 -0.422 1.00 42.68 220 ILE B N 1
ATOM 1661 C CA . ILE B 1 91 ? 36.309 18.109 0.901 1.00 42.66 220 ILE B CA 1
ATOM 1662 C C . ILE B 1 91 ? 35.987 16.665 0.770 1.00 41.19 220 ILE B C 1
ATOM 1663 O O . ILE B 1 91 ? 36.771 15.846 1.204 1.00 40.58 220 ILE B O 1
ATOM 1668 N N . GLN B 1 92 ? 34.886 16.331 0.097 1.00 40.85 221 GLN B N 1
ATOM 1669 C CA . GLN B 1 92 ? 34.575 14.910 -0.105 1.00 40.33 221 GLN B CA 1
ATOM 1670 C C . GLN B 1 92 ? 35.727 14.146 -0.756 1.00 40.02 221 GLN B C 1
ATOM 1671 O O . GLN B 1 92 ? 36.101 13.058 -0.268 1.00 40.37 221 GLN B O 1
ATOM 1677 N N . THR B 1 93 ? 36.281 14.707 -1.841 1.00 39.12 222 THR B N 1
ATOM 1678 C CA . THR B 1 93 ? 37.538 14.202 -2.465 1.00 38.70 222 THR B CA 1
ATOM 1679 C C . THR B 1 93 ? 38.755 14.165 -1.478 1.00 37.74 222 THR B C 1
ATOM 1680 O O . THR B 1 93 ? 39.576 13.260 -1.522 1.00 38.22 222 THR B O 1
ATOM 1684 N N . GLY B 1 94 ? 38.851 15.132 -0.574 1.00 37.35 223 GLY B N 1
ATOM 1685 C CA . GLY B 1 94 ? 39.876 15.121 0.450 1.00 36.81 223 GLY B CA 1
ATOM 1686 C C . GLY B 1 94 ? 39.733 13.903 1.341 1.00 36.02 223 GLY B C 1
ATOM 1687 O O . GLY B 1 94 ? 40.731 13.231 1.666 1.00 36.47 223 GLY B O 1
ATOM 1688 N N . ILE B 1 95 ? 38.497 13.598 1.714 1.00 35.60 224 ILE B N 1
ATOM 1689 C CA . ILE B 1 95 ? 38.199 12.442 2.587 1.00 35.79 224 ILE B CA 1
ATOM 1690 C C . ILE B 1 95 ? 38.602 11.118 1.905 1.00 36.28 224 ILE B C 1
ATOM 1691 O O . ILE B 1 95 ? 39.222 10.246 2.505 1.00 36.47 224 ILE B O 1
ATOM 1696 N N . THR B 1 96 ? 38.270 10.993 0.620 1.00 36.66 225 THR B N 1
ATOM 1697 C CA . THR B 1 96 ? 38.732 9.868 -0.197 1.00 35.79 225 THR B CA 1
ATOM 1698 C C . THR B 1 96 ? 40.235 9.720 -0.203 1.00 35.51 225 THR B C 1
ATOM 1699 O O . THR B 1 96 ? 40.741 8.617 -0.104 1.00 35.21 225 THR B O 1
ATOM 1703 N N . PHE B 1 97 ? 40.966 10.829 -0.330 1.00 35.02 226 PHE B N 1
ATOM 1704 C CA . PHE B 1 97 ? 42.439 10.768 -0.172 1.00 34.48 226 PHE B CA 1
ATOM 1705 C C . PHE B 1 97 ? 42.814 10.242 1.220 1.00 34.08 226 PHE B C 1
ATOM 1706 O O . PHE B 1 97 ? 43.644 9.390 1.359 1.00 35.56 226 PHE B O 1
ATOM 1714 N N . ILE B 1 98 ? 42.188 10.753 2.261 1.00 34.75 227 ILE B N 1
ATOM 1715 C CA . ILE B 1 98 ? 42.486 10.319 3.623 1.00 33.82 227 ILE B CA 1
ATOM 1716 C C . ILE B 1 98 ? 42.141 8.877 3.773 1.00 34.06 227 ILE B C 1
ATOM 1717 O O . ILE B 1 98 ? 42.943 8.145 4.292 1.00 35.33 227 ILE B O 1
ATOM 1722 N N . ILE B 1 99 ? 40.968 8.445 3.295 1.00 33.92 228 ILE B N 1
ATOM 1723 C CA . ILE B 1 99 ? 40.566 7.017 3.347 1.00 33.40 228 ILE B CA 1
ATOM 1724 C C . ILE B 1 99 ? 41.632 6.080 2.780 1.00 34.06 228 ILE B C 1
ATOM 1725 O O . ILE B 1 99 ? 41.987 5.073 3.427 1.00 35.92 228 ILE B O 1
ATOM 1730 N N . GLY B 1 100 ? 42.169 6.395 1.614 1.00 33.92 229 GLY B N 1
ATOM 1731 C CA . GLY B 1 100 ? 43.122 5.512 0.929 1.00 33.96 229 GLY B CA 1
ATOM 1732 C C . GLY B 1 100 ? 44.520 5.423 1.556 1.00 34.74 229 GLY B C 1
ATOM 1733 O O . GLY B 1 100 ? 45.334 4.606 1.124 1.00 34.53 229 GLY B O 1
ATOM 1734 N N . LYS B 1 101 ? 44.789 6.257 2.562 1.00 35.21 230 LYS B N 1
ATOM 1735 C CA . LYS B 1 101 ? 46.047 6.265 3.307 1.00 36.14 230 LYS B CA 1
ATOM 1736 C C . LYS B 1 101 ? 45.875 5.795 4.743 1.00 36.12 230 LYS B C 1
ATOM 1737 O O . LYS B 1 101 ? 46.817 5.352 5.362 1.00 36.75 230 LYS B O 1
ATOM 1743 N N . ALA B 1 102 ? 44.670 5.852 5.272 1.00 37.24 231 ALA B N 1
ATOM 1744 C CA . ALA B 1 102 ? 44.449 5.591 6.697 1.00 37.87 231 ALA B CA 1
ATOM 1745 C C . ALA B 1 102 ? 44.943 4.221 7.177 1.00 38.33 231 ALA B C 1
ATOM 1746 O O . ALA B 1 102 ? 45.592 4.125 8.221 1.00 37.00 231 ALA B O 1
ATOM 1748 N N . GLU B 1 103 ? 44.646 3.159 6.422 1.00 40.37 232 GLU B N 1
ATOM 1749 C CA . GLU B 1 103 ? 45.068 1.799 6.827 1.00 41.70 232 GLU B CA 1
ATOM 1750 C C . GLU B 1 103 ? 46.556 1.744 7.116 1.00 42.72 232 GLU B C 1
ATOM 1751 O O . GLU B 1 103 ? 46.978 1.298 8.165 1.00 42.59 232 GLU B O 1
ATOM 1757 N N . ARG B 1 104 ? 47.336 2.226 6.167 1.00 44.01 233 ARG B N 1
ATOM 1758 C CA . ARG B 1 104 ? 48.784 2.267 6.272 1.00 45.32 233 ARG B CA 1
ATOM 1759 C C . ARG B 1 104 ? 49.311 2.992 7.506 1.00 45.17 233 ARG B C 1
ATOM 1760 O O . ARG B 1 104 ? 50.287 2.580 8.129 1.00 45.96 233 ARG B O 1
ATOM 1768 N N . CYS B 1 105 ? 48.690 4.116 7.787 1.00 45.08 234 CYS B N 1
ATOM 1769 C CA . CYS B 1 105 ? 48.915 4.913 8.992 1.00 45.71 234 CYS B CA 1
ATOM 1770 C C . CYS B 1 105 ? 48.234 4.392 10.249 1.00 45.50 234 CYS B C 1
ATOM 1771 O O . CYS B 1 105 ? 48.344 5.011 11.299 1.00 46.84 234 CYS B O 1
ATOM 1774 N N . ARG B 1 106 ? 47.485 3.303 10.126 1.00 45.56 235 ARG B N 1
ATOM 1775 C CA . ARG B 1 106 ? 46.776 2.669 11.250 1.00 45.93 235 ARG B CA 1
ATOM 1776 C C . ARG B 1 106 ? 45.782 3.591 11.937 1.00 45.08 235 ARG B C 1
ATOM 1777 O O . ARG B 1 106 ? 45.750 3.678 13.154 1.00 45.32 235 ARG B O 1
ATOM 1785 N N . VAL B 1 107 ? 44.973 4.262 11.121 1.00 44.71 236 VAL B N 1
ATOM 1786 C CA . VAL B 1 107 ? 43.927 5.184 11.543 1.00 43.84 236 VAL B CA 1
ATOM 1787 C C . VAL B 1 107 ? 42.651 4.566 11.024 1.00 42.94 236 VAL B C 1
ATOM 1788 O O . VAL B 1 107 ? 42.643 3.971 9.932 1.00 43.27 236 VAL B O 1
ATOM 1792 N N . ARG B 1 108 ? 41.587 4.628 11.813 1.00 41.47 237 ARG B N 1
ATOM 1793 C CA . ARG B 1 108 ? 40.291 4.217 11.332 1.00 39.69 237 ARG B CA 1
ATOM 1794 C C . ARG B 1 108 ? 39.466 5.455 11.052 1.00 38.51 237 ARG B C 1
ATOM 1795 O O . ARG B 1 108 ? 39.329 6.316 11.910 1.00 37.96 237 ARG B O 1
ATOM 1803 N N . VAL B 1 109 ? 38.920 5.537 9.837 1.00 38.17 238 VAL B N 1
ATOM 1804 C CA . VAL B 1 109 ? 38.152 6.688 9.388 1.00 37.39 238 VAL B CA 1
ATOM 1805 C C . VAL B 1 109 ? 36.692 6.464 9.692 1.00 37.67 238 VAL B C 1
ATOM 1806 O O . VAL B 1 109 ? 36.126 5.465 9.294 1.00 36.64 238 VAL B O 1
ATOM 1810 N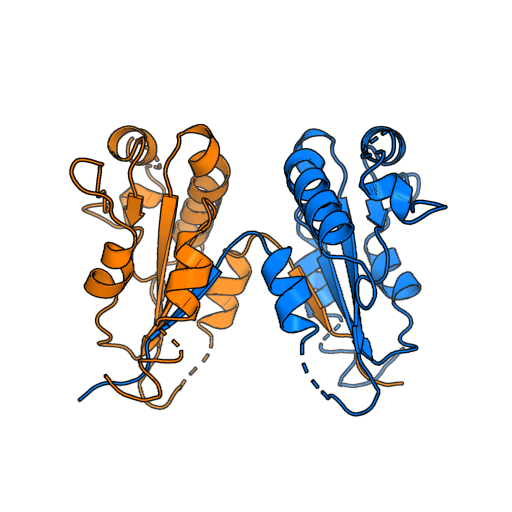 N . ILE B 1 110 ? 36.092 7.400 10.432 1.00 37.02 239 ILE B N 1
ATOM 1811 C CA . ILE B 1 110 ? 34.682 7.412 10.598 1.00 36.94 239 ILE B CA 1
ATOM 1812 C C . ILE B 1 110 ? 34.084 8.712 10.015 1.00 37.80 239 ILE B C 1
ATOM 1813 O O . ILE B 1 110 ? 34.613 9.830 10.248 1.00 36.94 239 ILE B O 1
ATOM 1818 N N . ALA B 1 111 ? 32.946 8.545 9.318 1.00 37.78 240 ALA B N 1
ATOM 1819 C CA . ALA B 1 111 ? 32.156 9.653 8.798 1.00 37.71 240 ALA B CA 1
ATOM 1820 C C . ALA B 1 111 ? 30.701 9.460 9.109 1.00 38.96 240 ALA B C 1
ATOM 1821 O O . ALA B 1 111 ? 30.232 8.319 9.248 1.00 38.73 240 ALA B O 1
ATOM 1823 N N . SER B 1 112 ? 29.985 10.589 9.161 1.00 39.47 241 SER B N 1
ATOM 1824 C CA . SER B 1 112 ? 28.531 10.631 9.292 1.00 40.03 241 SER B CA 1
ATOM 1825 C C . SER B 1 112 ? 27.923 11.317 8.092 1.00 40.44 241 SER B C 1
ATOM 1826 O O . SER B 1 112 ? 28.588 12.049 7.360 1.00 39.97 241 SER B O 1
ATOM 1829 N N . CYS B 1 113 ? 26.627 11.118 7.947 1.00 42.02 242 CYS B N 1
ATOM 1830 C CA . CYS B 1 113 ? 25.848 11.842 6.983 1.00 42.34 242 CYS B CA 1
ATOM 1831 C C . CYS B 1 113 ? 24.448 11.941 7.514 1.00 42.06 242 CYS B C 1
ATOM 1832 O O . CYS B 1 113 ? 23.811 10.929 7.767 1.00 42.36 242 CYS B O 1
ATOM 1835 N N . SER B 1 114 ? 23.998 13.174 7.700 1.00 41.94 243 SER B N 1
ATOM 1836 C CA . SER B 1 114 ? 22.711 13.466 8.249 1.00 41.42 243 SER B CA 1
ATOM 1837 C C . SER B 1 114 ? 21.792 13.869 7.111 1.00 42.27 243 SER B C 1
ATOM 1838 O O . SER B 1 114 ? 22.238 14.318 6.055 1.00 42.12 243 SER B O 1
ATOM 1841 N N . TYR B 1 115 ? 20.506 13.642 7.318 1.00 42.94 244 TYR B N 1
ATOM 1842 C CA . TYR B 1 115 ? 19.465 13.996 6.350 1.00 43.54 244 TYR B CA 1
ATOM 1843 C C . TYR B 1 115 ? 18.243 14.483 7.100 1.00 43.66 244 TYR B C 1
ATOM 1844 O O . TYR B 1 115 ? 18.038 14.136 8.266 1.00 43.51 244 TYR B O 1
ATOM 1853 N N . ALA B 1 116 ? 17.429 15.264 6.394 1.00 44.24 245 ALA B N 1
ATOM 1854 C CA . ALA B 1 116 ? 16.213 15.880 6.930 1.00 44.71 245 ALA B CA 1
ATOM 1855 C C . ALA B 1 116 ? 15.220 14.845 7.467 1.00 45.00 245 ALA B C 1
ATOM 1856 O O . ALA B 1 116 ? 14.950 13.829 6.813 1.00 44.58 245 ALA B O 1
ATOM 1858 N N . ALA B 1 117 ? 14.705 15.099 8.667 1.00 46.02 246 ALA B N 1
ATOM 1859 C CA . ALA B 1 117 ? 13.605 14.299 9.246 1.00 47.51 246 ALA B CA 1
ATOM 1860 C C . ALA B 1 117 ? 12.437 14.086 8.262 1.00 48.72 246 ALA B C 1
ATOM 1861 O O . ALA B 1 117 ? 11.937 15.032 7.620 1.00 48.60 246 ALA B O 1
ATOM 1863 N N . GLY B 1 118 ? 12.000 12.828 8.191 1.00 50.16 247 GLY B N 1
ATOM 1864 C CA . GLY B 1 118 ? 11.040 12.365 7.199 1.00 51.01 247 GLY B CA 1
ATOM 1865 C C . GLY B 1 118 ? 11.751 11.662 6.070 1.00 51.84 247 GLY B C 1
ATOM 1866 O O . GLY B 1 118 ? 11.231 11.609 4.963 1.00 51.53 247 GLY B O 1
ATOM 1867 N N . SER B 1 119 ? 12.942 11.132 6.368 1.00 53.29 248 SER B N 1
ATOM 1868 C CA . SER B 1 119 ? 13.849 10.499 5.390 1.00 54.41 248 SER B CA 1
ATOM 1869 C C . SER B 1 119 ? 13.934 11.267 4.055 1.00 55.60 248 SER B C 1
ATOM 1870 O O . SER B 1 119 ? 14.095 10.652 2.985 1.00 55.60 248 SER B O 1
ATOM 1873 N N . ASP B 1 120 ? 13.847 12.606 4.146 1.00 56.85 249 ASP B N 1
ATOM 1874 C CA . ASP B 1 120 ? 13.661 13.533 2.994 1.00 57.49 249 ASP B CA 1
ATOM 1875 C C . ASP B 1 120 ? 13.425 12.900 1.576 1.00 58.33 249 ASP B C 1
ATOM 1876 O O . ASP B 1 120 ? 14.347 12.446 0.871 1.00 59.00 249 ASP B O 1
ATOM 1881 N N . SER B 1 123 ? 19.253 11.163 -0.381 1.00 59.77 252 SER B N 1
ATOM 1882 C CA . SER B 1 123 ? 20.489 11.550 -1.097 1.00 60.17 252 SER B CA 1
ATOM 1883 C C . SER B 1 123 ? 21.561 12.159 -0.111 1.00 60.90 252 SER B C 1
ATOM 1884 O O . SER B 1 123 ? 22.123 13.251 -0.300 1.00 60.85 252 SER B O 1
ATOM 1887 N N . CYS B 1 124 ? 21.778 11.417 0.969 1.00 60.24 253 CYS B N 1
ATOM 1888 C CA . CYS B 1 124 ? 23.109 11.207 1.484 1.00 60.22 253 CYS B CA 1
ATOM 1889 C C . CYS B 1 124 ? 23.760 10.170 0.599 1.00 59.29 253 CYS B C 1
ATOM 1890 O O . CYS B 1 124 ? 24.990 10.019 0.602 1.00 59.24 253 CYS B O 1
ATOM 1893 N N . GLU B 1 125 ? 22.924 9.405 -0.092 1.00 58.58 254 GLU B N 1
ATOM 1894 C CA . GLU B 1 125 ? 23.396 8.232 -0.784 1.00 58.50 254 GLU B CA 1
ATOM 1895 C C . GLU B 1 125 ? 24.401 8.567 -1.909 1.00 57.68 254 GLU B C 1
ATOM 1896 O O . GLU B 1 125 ? 25.393 7.853 -2.041 1.00 56.87 254 GLU B O 1
ATOM 1902 N N . GLU B 1 126 ? 24.189 9.656 -2.659 1.00 57.13 255 GLU B N 1
ATOM 1903 C CA . GLU B 1 126 ? 25.188 10.111 -3.642 1.00 57.15 255 GLU B CA 1
ATOM 1904 C C . GLU B 1 126 ? 26.521 10.476 -3.007 1.00 56.93 255 GLU B C 1
ATOM 1905 O O . GLU B 1 126 ? 27.563 10.076 -3.497 1.00 57.68 255 GLU B O 1
ATOM 1911 N N . LYS B 1 127 ? 26.498 11.254 -1.934 1.00 56.52 256 LYS B N 1
ATOM 1912 C CA . LYS B 1 127 ? 27.714 11.544 -1.157 1.00 56.58 256 LYS B CA 1
ATOM 1913 C C . LYS B 1 127 ? 28.461 10.291 -0.585 1.00 55.99 256 LYS B C 1
ATOM 1914 O O . LYS B 1 127 ? 29.709 10.218 -0.649 1.00 55.34 256 LYS B O 1
ATOM 1920 N N . LEU B 1 128 ? 27.701 9.325 -0.057 1.00 55.20 257 LEU B N 1
ATOM 1921 C CA . LEU B 1 128 ? 28.278 8.128 0.537 1.00 54.99 257 LEU B CA 1
ATOM 1922 C C . LEU B 1 128 ? 28.825 7.193 -0.527 1.00 54.65 257 LEU B C 1
ATOM 1923 O O . LEU B 1 128 ? 29.913 6.640 -0.376 1.00 55.41 257 LEU B O 1
ATOM 1928 N N . ALA B 1 129 ? 28.075 7.011 -1.603 1.00 53.81 258 ALA B N 1
ATOM 1929 C CA . ALA B 1 129 ? 28.532 6.206 -2.731 1.00 52.39 258 ALA B CA 1
ATOM 1930 C C . ALA B 1 129 ? 29.873 6.725 -3.284 1.00 52.21 258 ALA B C 1
ATOM 1931 O O . ALA B 1 129 ? 30.694 5.945 -3.786 1.00 52.35 258 ALA B O 1
ATOM 1933 N N . GLY B 1 130 ? 30.099 8.034 -3.205 1.00 51.11 259 GLY B N 1
ATOM 1934 C CA . GLY B 1 130 ? 31.360 8.607 -3.668 1.00 50.11 259 GLY B CA 1
ATOM 1935 C C . GLY B 1 130 ? 32.496 8.363 -2.695 1.00 48.04 259 GLY B C 1
ATOM 1936 O O . GLY B 1 130 ? 33.662 8.452 -3.045 1.00 47.85 259 GLY B O 1
ATOM 1937 N N . LEU B 1 131 ? 32.171 8.060 -1.456 1.00 46.56 260 LEU B N 1
ATOM 1938 C CA . LEU B 1 131 ? 33.202 7.789 -0.459 1.00 44.80 260 LEU B CA 1
ATOM 1939 C C . LEU B 1 131 ? 33.367 6.287 -0.273 1.00 44.34 260 LEU B C 1
ATOM 1940 O O . LEU B 1 131 ? 34.370 5.855 0.269 1.00 43.12 260 LEU B O 1
ATOM 1945 N N . PHE B 1 132 ? 32.379 5.495 -0.711 1.00 44.01 261 PHE B N 1
ATOM 1946 C CA . PHE B 1 132 ? 32.489 4.044 -0.655 1.00 44.17 261 PHE B CA 1
ATOM 1947 C C . PHE B 1 132 ? 33.637 3.598 -1.573 1.00 44.37 261 PHE B C 1
ATOM 1948 O O . PHE B 1 132 ? 33.980 4.293 -2.526 1.00 43.58 261 PHE B O 1
ATOM 1956 N N . SER B 1 133 ? 34.263 2.478 -1.232 1.00 44.41 262 SER B N 1
ATOM 1957 C CA . SER B 1 133 ? 35.456 2.015 -1.926 1.00 44.62 262 SER B CA 1
ATOM 1958 C C . SER B 1 133 ? 35.091 0.907 -2.939 1.00 44.18 262 SER B C 1
ATOM 1959 O O . SER B 1 133 ? 35.862 0.013 -3.182 1.00 44.11 262 SER B O 1
ATOM 1962 N N . GLU B 1 134 ? 33.906 0.998 -3.517 1.00 44.59 263 GLU B N 1
ATOM 1963 C CA . GLU B 1 134 ? 33.452 0.124 -4.584 1.00 44.87 263 GLU B CA 1
ATOM 1964 C C . GLU B 1 134 ? 32.246 0.743 -5.244 1.00 44.79 263 GLU B C 1
ATOM 1965 O O . GLU B 1 134 ? 31.747 1.767 -4.784 1.00 46.18 263 GLU B O 1
ATOM 1971 N N . SER B 1 135 ? 31.814 0.113 -6.335 1.00 45.63 264 SER B N 1
ATOM 1972 C CA . SER B 1 135 ? 30.660 0.495 -7.148 1.00 45.62 264 SER B CA 1
ATOM 1973 C C . SER B 1 135 ? 29.783 -0.724 -7.319 1.00 45.45 264 SER B C 1
ATOM 1974 O O . SER B 1 135 ? 30.283 -1.816 -7.509 1.00 45.40 264 SER B O 1
ATOM 1977 N N . VAL B 1 136 ? 28.480 -0.491 -7.237 1.00 45.51 265 VAL B N 1
ATOM 1978 C CA . VAL B 1 136 ? 27.431 -1.457 -7.419 1.00 45.83 265 VAL B CA 1
ATOM 1979 C C . VAL B 1 136 ? 26.575 -1.073 -8.655 1.00 45.97 265 VAL B C 1
ATOM 1980 O O . VAL B 1 136 ? 26.135 0.051 -8.784 1.00 44.54 265 VAL B O 1
ATOM 1984 N N . VAL B 1 137 ? 26.393 -2.023 -9.579 1.00 47.06 266 VAL B N 1
ATOM 1985 C CA . VAL B 1 137 ? 25.532 -1.837 -10.743 1.00 47.95 266 VAL B CA 1
ATOM 1986 C C . VAL B 1 137 ? 24.453 -2.909 -10.631 1.00 48.92 266 VAL B C 1
ATOM 1987 O O . VAL B 1 137 ? 24.770 -4.100 -10.446 1.00 49.34 266 VAL B O 1
ATOM 1991 N N . ARG B 1 138 ? 23.188 -2.502 -10.710 1.00 49.84 267 ARG B N 1
ATOM 1992 C CA . ARG B 1 138 ? 22.071 -3.450 -10.595 1.00 50.32 267 ARG B CA 1
ATOM 1993 C C . ARG B 1 138 ? 21.438 -3.786 -11.937 1.00 50.31 267 ARG B C 1
ATOM 1994 O O . ARG B 1 138 ? 20.879 -2.920 -12.619 1.00 50.27 267 ARG B O 1
ATOM 2002 N N . ILE B 1 139 ? 21.504 -5.062 -12.293 1.00 50.74 268 ILE B N 1
ATOM 2003 C CA . ILE B 1 139 ? 20.958 -5.552 -13.577 1.00 50.96 268 ILE B CA 1
ATOM 2004 C C . ILE B 1 139 ? 19.477 -5.890 -13.437 1.00 51.19 268 ILE B C 1
ATOM 2005 O O . ILE B 1 139 ? 19.098 -6.776 -12.668 1.00 50.87 268 ILE B O 1
ATOM 2010 N N . PRO B 1 140 ? 18.619 -5.180 -14.190 1.00 52.10 269 PRO B N 1
ATOM 2011 C CA . PRO B 1 140 ? 17.191 -5.486 -14.070 1.00 52.22 269 PRO B CA 1
ATOM 2012 C C . PRO B 1 140 ? 16.777 -6.769 -14.828 1.00 52.13 269 PRO B C 1
ATOM 2013 O O . PRO B 1 140 ? 17.548 -7.284 -15.659 1.00 51.33 269 PRO B O 1
ATOM 2017 N N . PRO B 1 141 ? 15.580 -7.303 -14.509 1.00 52.25 270 PRO B N 1
ATOM 2018 C CA . PRO B 1 141 ? 15.011 -8.465 -15.178 1.00 52.30 270 PRO B CA 1
ATOM 2019 C C . PRO B 1 141 ? 14.848 -8.238 -16.677 1.00 52.38 270 PRO B C 1
ATOM 2020 O O . PRO B 1 141 ? 14.518 -7.130 -17.089 1.00 51.82 270 PRO B O 1
ATOM 2024 N N . LEU B 1 142 ? 15.106 -9.284 -17.466 1.00 52.91 271 LEU B N 1
ATOM 2025 C CA . LEU B 1 142 ? 14.832 -9.301 -18.904 1.00 53.11 271 LEU B CA 1
ATOM 2026 C C . LEU B 1 142 ? 13.824 -10.401 -19.257 1.00 53.64 271 LEU B C 1
ATOM 2027 O O . LEU B 1 142 ? 13.817 -11.460 -18.623 1.00 54.23 271 LEU B O 1
#

Nearest PDB structures (foldseek):
  3co5-assembly1_B  TM=1.006E+00  e=5.275E-24  Neisseria gonorrhoeae FA 1090
  7dvq-assembly1_x  TM=5.350E-01  e=1.496E-01  Homo sapiens
  5n9d-assembly2_B  TM=5.240E-01  e=9.725E-01  Drosophila melanogaster
  5wsg-assembly1_e  TM=4.771E-01  e=1.432E+00  Saccharomyces cerevisiae S288C
  3co5-assembly1_B  TM=1.008E+00  e=7.966E-25  Neisseria gonorrhoeae FA 1090

InterPro domains:
  IPR001789 Signal transduction response regulator, receiver domain [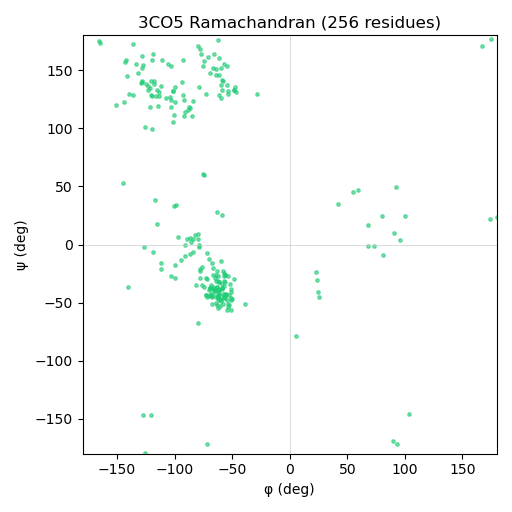PF00072] (6-117)
  IPR001789 Signal transduction response regulator, receiver domain [PS50110] (5-120)
  IPR001789 Signal transduction response regulator, receiver domain [SM00448] (4-116)
  IPR002078 RNA polymerase sigma factor 54 interaction domain [PF14532] (136-271)
  IPR002078 RNA polymerase sigma factor 54 interaction domain [PS50045] (135-329)
  IPR002197 DNA binding HTH domain, Fis-type [PF02954] (371-411)
  IPR009057 Homedomain-like superfamily [SSF46689] (313-413)
  IPR011006 CheY-like superfamily [SSF52172] (2-178)
  IPR027417 P-loop containing nucleoside triphosphate hydrolase [G3DSA:3.40.50.300] (131-270)
  IPR027417 P-loop containing nucleoside triphosphate hydrolase [SSF52540] (136-338)
  IPR058031 NorR-like, AAA+ ATPase lid domain [PF25601] (275-339)